Protein AF-A0A968PCD3-F1 (afdb_monomer)

Foldseek 3Di:
DFDWDFDDDPDPDDRDGWRWEDADFKIWTWDQDPVQQKIFIWIDGNPDPVPDTDGQDIGHAAFAVQQWEDEDQKIWTAHDQQWIKMKGWDFDDPDDDTDIHIDIDTAQGDQPQWHFPHWYAFPFFIKTKIKHQFVVSVVCVVPDFFDFPVVVVVVVVVPDDDDDDDDDDDDDDDDDDDDDDDDDDDDDDDDDPDDDDPPPRPGPPDIDIWMWTCGPRTIDTDDDDPPDPDDDAWYKYADHRVRRVWIFTWRDDPVPPPDDTDGDDDDDD

Mean predicted aligned error: 14.18 Å

Secondary structure (DSSP, 8-state):
---------SSS-------EEEETTEEEEEEEETTTTEEEEEEEETTSPTT--EEEEEEESPEEEEEEEEETTEEEEEETTS-EEEEEEEE--SSSS--EEEEEEEEPPPPTT-EEEEEEE-SS-EEEEEEE--HHHHHHHHT-----THHHHHHHTTS------------------------------------S--------SS-EEEEEEEETTEEEEEPPPTT----SSEEEEEPPGGGTT-EEEEE--TT-TTPPPP-------

Sequence (269 aa):
MFLFLCVGLMDTTEAQHLPVSGQGENLWVLQTDDVNQGLKVLYRHVSDEPGALTAARRLTGRLARQGLAGGQNQLWLVYEGNFVQSLRSTVISSSGPVIRQWSTRVEPSLPPGVRIVSMAAGRHGPWVLLEIDNAQTLDKIDAWVGQSVDQIATIRSAVTEPGTATPNVESPAKPSAGTESSKTVTPIIQTSPDPAGGKLQKVLTEPVERLVHLDRNTWKKVPLPEDWKGHAGAFVVMAGPVLSHLYWCVCCDRKLRGVAPREIRKQAG

Solvent-accessible surface area (backbone atoms only — not comparable to full-atom values): 16676 Å² total; per-residue (Å²): 114,84,61,84,58,83,64,80,68,96,64,100,57,79,74,64,85,44,59,44,34,45,29,92,55,30,41,38,39,43,42,79,35,82,90,72,50,26,33,40,33,30,34,32,48,70,89,43,61,89,88,52,67,42,82,65,47,80,47,77,62,56,67,30,66,55,27,58,24,26,15,57,57,32,39,40,41,27,27,66,86,34,43,29,38,38,42,35,61,44,77,76,52,91,88,64,76,88,42,74,46,73,47,76,45,83,47,53,56,54,70,75,84,58,42,62,58,19,34,22,25,32,78,66,35,46,36,37,36,32,38,30,67,43,41,70,46,44,53,52,57,74,67,51,74,46,62,53,54,80,65,52,58,64,62,53,71,76,74,69,81,81,83,93,73,83,88,84,88,88,84,88,85,85,90,82,90,83,87,84,83,89,78,94,80,81,86,83,81,80,88,77,86,86,82,88,77,81,68,78,74,62,74,50,92,62,71,44,77,47,38,34,33,37,54,88,51,30,49,38,81,44,86,70,62,92,83,64,78,77,70,65,61,47,40,48,32,51,46,59,85,90,42,43,88,44,64,33,59,38,70,45,56,76,86,50,84,84,66,75,87,64,83,50,84,72,82,89,127

Nearest PDB structures (foldseek):
  5ogs-assembly1_A  TM=4.086E-01  e=5.587E-02  Homo sapiens
  8c06-assembly1_D  TM=4.392E-01  e=5.305E-02  Homo sapiens
  7esl-assembly1_A  TM=4.927E-01  e=3.795E-01  Fusarium oxysporum
  8i4d-assembly1_A  TM=4.976E-01  e=4.669E-01  Fusarium oxysporum
  7peq-assembly1_AJ  TM=4.085E-01  e=4.669E-01  Homo sapiens

Radius of gyration: 24.6 Å; Cα contacts (8 Å, |Δi|>4): 456; chains: 1; bounding box: 68×50×79 Å

Structure (mmCIF, N/CA/C/O backbone):
data_AF-A0A968PCD3-F1
#
_entry.id   AF-A0A968PCD3-F1
#
loop_
_atom_site.group_PDB
_atom_site.id
_atom_site.type_symbol
_atom_site.label_atom_id
_atom_site.label_alt_id
_atom_site.label_comp_id
_atom_site.label_asym_id
_atom_site.label_entity_id
_atom_site.label_seq_id
_atom_site.pdbx_PDB_ins_code
_atom_site.Cartn_x
_atom_site.Cartn_y
_atom_site.Cartn_z
_atom_site.occupancy
_atom_site.B_iso_or_equiv
_atom_site.auth_seq_id
_atom_site.auth_comp_id
_atom_site.auth_asym_id
_atom_site.auth_atom_id
_atom_site.pdbx_PDB_model_num
ATOM 1 N N . MET A 1 1 ? -3.343 -10.467 -5.143 1.00 35.31 1 MET A N 1
ATOM 2 C CA . MET A 1 1 ? -2.602 -11.742 -5.226 1.00 35.31 1 MET A CA 1
ATOM 3 C C . MET A 1 1 ? -1.201 -11.471 -4.715 1.00 35.31 1 MET A C 1
ATOM 5 O O . MET A 1 1 ? -0.464 -10.753 -5.375 1.00 35.31 1 MET A O 1
ATOM 9 N N . PHE A 1 2 ? -0.880 -11.936 -3.510 1.00 32.91 2 PHE A N 1
ATOM 10 C CA . PHE A 1 2 ? 0.486 -11.869 -2.997 1.00 32.91 2 PHE A CA 1
ATOM 11 C C . PHE A 1 2 ? 1.248 -13.032 -3.624 1.00 32.91 2 PHE A C 1
ATOM 13 O O . PHE A 1 2 ? 0.914 -14.190 -3.378 1.00 32.91 2 PHE A O 1
ATOM 20 N N . LEU A 1 3 ? 2.187 -12.724 -4.515 1.00 35.34 3 LEU A N 1
ATOM 21 C CA . LEU A 1 3 ? 3.085 -13.724 -5.071 1.00 35.34 3 LEU A CA 1
ATOM 22 C C . LEU A 1 3 ? 4.313 -13.771 -4.165 1.00 35.34 3 LEU A C 1
ATOM 24 O O . LEU A 1 3 ? 5.011 -12.770 -4.016 1.00 35.34 3 LEU A O 1
ATOM 28 N N . PHE A 1 4 ? 4.553 -14.917 -3.543 1.00 41.75 4 PHE A N 1
ATOM 29 C CA . PHE A 1 4 ? 5.761 -15.146 -2.766 1.00 41.75 4 PHE A CA 1
ATOM 30 C C . PHE A 1 4 ? 6.870 -15.568 -3.727 1.00 41.75 4 PHE A C 1
ATOM 32 O O . PHE A 1 4 ? 6.738 -16.581 -4.412 1.00 41.75 4 PHE A O 1
ATOM 39 N N . LEU A 1 5 ? 7.940 -14.777 -3.811 1.00 38.72 5 LEU A N 1
ATOM 40 C CA . LEU A 1 5 ? 9.135 -15.151 -4.557 1.00 38.72 5 LEU A CA 1
ATOM 41 C C . LEU A 1 5 ? 10.176 -15.673 -3.562 1.00 38.72 5 LEU A C 1
ATOM 43 O O . LEU A 1 5 ? 10.736 -14.902 -2.787 1.00 38.72 5 LEU A O 1
ATOM 47 N N . CYS A 1 6 ? 10.438 -16.976 -3.586 1.00 36.72 6 CYS A N 1
ATOM 48 C CA . CYS A 1 6 ? 11.604 -17.545 -2.918 1.00 36.72 6 CYS A CA 1
ATOM 49 C C . CYS A 1 6 ? 12.803 -17.378 -3.855 1.00 36.72 6 CYS A C 1
ATOM 51 O O . CYS A 1 6 ? 12.868 -18.035 -4.893 1.00 36.72 6 CYS A O 1
ATOM 53 N N . VAL A 1 7 ? 13.739 -16.489 -3.521 1.00 41.16 7 VAL A N 1
ATOM 54 C CA . VAL A 1 7 ? 15.012 -16.401 -4.248 1.00 41.16 7 VAL A CA 1
ATOM 55 C C . VAL A 1 7 ? 15.989 -17.355 -3.571 1.00 41.16 7 VAL A C 1
ATOM 57 O O . VAL A 1 7 ? 16.484 -17.073 -2.485 1.00 41.16 7 VAL A O 1
ATOM 60 N N . GLY A 1 8 ? 16.221 -18.511 -4.192 1.00 29.81 8 GLY A N 1
ATOM 61 C CA . GLY A 1 8 ? 17.253 -19.452 -3.771 1.00 29.81 8 GLY A CA 1
ATOM 62 C C . GLY A 1 8 ? 18.586 -19.090 -4.415 1.00 29.81 8 GLY A C 1
ATOM 63 O O . GLY A 1 8 ? 18.783 -19.357 -5.597 1.00 29.81 8 GLY A O 1
ATOM 64 N N . LEU A 1 9 ? 19.500 -18.502 -3.647 1.00 36.16 9 LEU A N 1
ATOM 65 C CA . LEU A 1 9 ? 20.928 -18.616 -3.929 1.00 36.16 9 LEU A CA 1
ATOM 66 C C . LEU A 1 9 ? 21.415 -19.862 -3.190 1.00 36.16 9 LEU A C 1
ATOM 68 O O . LEU A 1 9 ? 21.249 -19.979 -1.978 1.00 36.16 9 LEU A O 1
ATOM 72 N N . MET A 1 10 ? 21.932 -20.829 -3.944 1.00 39.88 10 MET A N 1
ATOM 73 C CA . MET A 1 10 ? 22.538 -22.032 -3.389 1.00 39.88 10 MET A CA 1
ATOM 74 C C . MET A 1 10 ? 23.823 -21.662 -2.651 1.00 39.88 10 MET A C 1
ATOM 76 O O . MET A 1 10 ? 24.867 -21.576 -3.279 1.00 39.88 10 MET A O 1
ATOM 80 N N . ASP A 1 11 ? 23.716 -21.412 -1.346 1.00 36.97 11 ASP A N 1
ATOM 81 C CA . ASP A 1 11 ? 24.709 -21.816 -0.344 1.00 36.97 11 ASP A CA 1
ATOM 82 C C . ASP A 1 11 ? 24.175 -21.523 1.067 1.00 36.97 11 ASP A C 1
ATOM 84 O O . ASP A 1 11 ? 24.237 -20.391 1.532 1.00 36.97 11 ASP A O 1
ATOM 88 N N . THR A 1 12 ? 23.611 -22.534 1.742 1.00 39.66 12 THR A N 1
ATOM 89 C CA . THR A 1 12 ? 23.300 -22.624 3.199 1.00 39.66 12 THR A CA 1
ATOM 90 C C . THR A 1 12 ? 22.723 -21.406 3.951 1.00 39.66 12 THR A C 1
ATOM 92 O O . THR A 1 12 ? 22.658 -21.414 5.177 1.00 39.66 12 THR A O 1
ATOM 95 N N . THR A 1 13 ? 22.247 -20.378 3.260 1.00 46.41 13 THR A N 1
ATOM 96 C CA . THR A 1 13 ? 21.702 -19.155 3.842 1.00 46.41 13 THR A CA 1
ATOM 97 C C . THR A 1 13 ? 20.187 -19.266 3.856 1.00 46.41 13 THR A C 1
ATOM 99 O O . THR A 1 13 ? 19.569 -19.622 2.851 1.00 46.41 13 THR A O 1
ATOM 102 N N . GLU A 1 14 ? 19.590 -19.028 5.024 1.00 48.53 14 GLU A N 1
ATOM 103 C CA . GLU A 1 14 ? 18.141 -19.006 5.202 1.00 48.53 14 GLU A CA 1
ATOM 104 C C . GLU A 1 14 ? 17.490 -18.191 4.080 1.00 48.53 14 GLU A C 1
ATOM 106 O O . GLU A 1 14 ? 17.892 -17.059 3.805 1.00 48.53 14 GLU A O 1
ATOM 111 N N . ALA A 1 15 ? 16.500 -18.777 3.402 1.00 51.88 15 ALA A N 1
ATOM 112 C CA . ALA A 1 15 ? 15.792 -18.103 2.325 1.00 51.88 15 ALA A CA 1
ATOM 113 C C . ALA A 1 15 ? 15.188 -16.793 2.856 1.00 51.88 15 ALA A C 1
ATOM 115 O O . ALA A 1 15 ? 14.227 -16.806 3.629 1.00 51.88 15 ALA A O 1
ATOM 116 N N . GLN A 1 16 ? 15.752 -15.655 2.446 1.00 55.31 16 GLN A N 1
ATOM 117 C CA . GLN A 1 16 ? 15.268 -14.354 2.882 1.00 55.31 16 GLN A CA 1
ATOM 118 C C . GLN A 1 16 ? 13.906 -14.087 2.236 1.00 55.31 16 GLN A C 1
ATOM 120 O O . GLN A 1 16 ? 13.760 -14.045 1.012 1.00 55.31 16 GLN A O 1
ATOM 125 N N . HIS A 1 17 ? 12.887 -13.905 3.070 1.00 65.31 17 HIS A N 1
ATOM 126 C CA . HIS A 1 17 ? 11.546 -13.590 2.607 1.00 65.31 17 HIS A CA 1
ATOM 127 C C . HIS A 1 17 ? 11.476 -12.123 2.162 1.00 65.31 17 HIS A C 1
ATOM 129 O O . HIS A 1 17 ? 11.344 -11.216 2.986 1.00 65.31 17 HIS A O 1
ATOM 135 N N . LEU A 1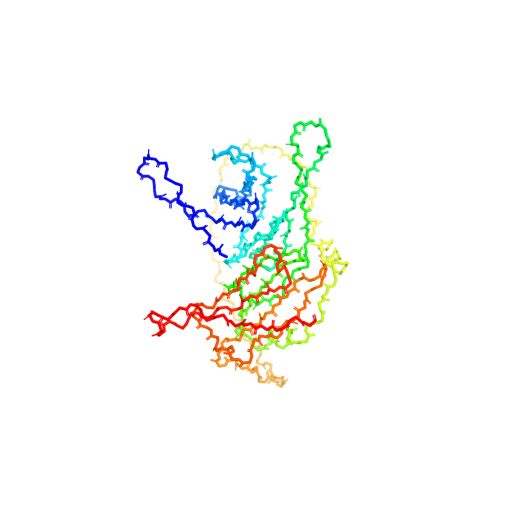 18 ? 11.534 -11.882 0.852 1.00 73.38 18 LEU A N 1
ATOM 136 C CA . LEU A 1 18 ? 11.432 -10.536 0.290 1.00 73.38 18 LEU A CA 1
ATOM 137 C C . LEU A 1 18 ? 9.962 -10.158 0.057 1.00 73.38 18 LEU A C 1
ATOM 139 O O . LEU A 1 18 ? 9.244 -10.893 -0.625 1.00 73.38 18 LEU A O 1
ATOM 143 N N . PRO A 1 19 ? 9.483 -9.015 0.579 1.00 79.88 19 PRO A N 1
ATOM 144 C CA . PRO A 1 19 ? 8.171 -8.501 0.222 1.00 79.88 19 PRO A CA 1
ATOM 145 C C . PRO A 1 19 ? 8.122 -8.174 -1.272 1.00 79.88 19 PRO A C 1
ATOM 147 O O . PRO A 1 19 ? 8.895 -7.354 -1.776 1.00 79.88 19 PRO A O 1
ATOM 150 N N . VAL A 1 20 ? 7.189 -8.811 -1.973 1.00 81.50 20 VAL A N 1
ATOM 151 C CA . VAL A 1 20 ? 6.961 -8.614 -3.402 1.00 81.50 20 VAL A CA 1
ATOM 152 C C . VAL A 1 20 ? 5.541 -8.124 -3.618 1.00 81.50 20 VAL A C 1
ATOM 154 O O . VAL A 1 20 ? 4.592 -8.619 -3.010 1.00 81.50 20 VAL A O 1
ATOM 157 N N . SER A 1 21 ? 5.385 -7.165 -4.524 1.00 84.81 21 SER A N 1
ATOM 158 C CA . SER A 1 21 ? 4.075 -6.788 -5.029 1.00 84.81 21 SER A CA 1
ATOM 159 C C . SER A 1 21 ? 4.134 -6.519 -6.521 1.00 84.81 21 SER A C 1
ATOM 161 O O . SER A 1 21 ? 5.069 -5.903 -7.017 1.00 84.81 21 SER A O 1
ATOM 163 N N . GLY A 1 22 ? 3.100 -6.924 -7.246 1.00 79.25 22 GLY A N 1
ATOM 164 C CA . GLY A 1 22 ? 3.002 -6.655 -8.672 1.00 79.25 22 GLY A CA 1
ATOM 165 C C . GLY A 1 22 ? 1.560 -6.633 -9.141 1.00 79.25 22 GLY A C 1
ATOM 166 O O . GLY A 1 22 ? 0.693 -7.280 -8.553 1.00 79.25 22 GLY A O 1
ATOM 167 N N . GLN A 1 23 ? 1.310 -5.870 -10.198 1.00 79.56 23 GLN A N 1
ATOM 168 C CA . GLN A 1 23 ? 0.033 -5.875 -10.898 1.00 79.56 23 GLN A CA 1
ATOM 169 C C . GLN A 1 23 ? 0.278 -5.627 -12.386 1.00 79.56 23 GLN A C 1
ATOM 171 O O . GLN A 1 23 ? 0.982 -4.688 -12.763 1.00 79.56 23 GLN A O 1
ATOM 176 N N . GLY A 1 24 ? -0.333 -6.464 -13.227 1.00 81.75 24 GLY A N 1
ATOM 177 C CA . GLY A 1 24 ? -0.160 -6.400 -14.674 1.00 81.75 24 GLY A CA 1
ATOM 178 C C . GLY A 1 24 ? 1.293 -6.660 -15.060 1.00 81.75 24 GLY A C 1
ATOM 179 O O . GLY A 1 24 ? 1.814 -7.745 -14.828 1.00 81.75 24 GLY A O 1
ATOM 180 N N . GLU A 1 25 ? 1.935 -5.646 -15.625 1.00 88.75 25 GLU A N 1
ATOM 181 C CA . GLU A 1 25 ? 3.265 -5.737 -16.236 1.00 88.75 25 GLU A CA 1
ATOM 182 C C . GLU A 1 25 ? 4.413 -5.401 -15.278 1.00 88.75 25 GLU A C 1
ATOM 184 O O . GLU A 1 25 ? 5.573 -5.432 -15.675 1.00 88.75 25 GLU A O 1
ATOM 189 N N . ASN A 1 26 ? 4.114 -5.041 -14.030 1.00 90.88 26 ASN A N 1
ATOM 190 C CA . ASN A 1 26 ? 5.093 -4.479 -13.104 1.00 90.88 26 ASN A CA 1
ATOM 191 C C . ASN A 1 26 ? 5.289 -5.391 -11.893 1.00 90.88 26 ASN A C 1
ATOM 193 O O . ASN A 1 26 ? 4.319 -5.797 -11.249 1.00 90.88 26 ASN A O 1
ATOM 197 N N . LEU A 1 27 ? 6.552 -5.642 -11.556 1.00 92.31 27 LEU A N 1
ATOM 198 C CA . LEU A 1 27 ? 7.001 -6.352 -10.367 1.00 92.31 27 LEU A CA 1
ATOM 199 C C . LEU A 1 27 ? 7.853 -5.414 -9.510 1.00 92.31 27 LEU A C 1
ATOM 201 O O . LEU A 1 27 ? 8.839 -4.850 -9.980 1.00 92.31 27 LEU A O 1
ATOM 205 N N . TRP A 1 28 ? 7.495 -5.296 -8.238 1.00 93.44 28 TRP A N 1
ATOM 206 C CA . TRP A 1 28 ? 8.223 -4.544 -7.226 1.00 93.44 28 TRP A CA 1
ATOM 207 C C . TRP A 1 28 ? 8.733 -5.505 -6.163 1.00 93.44 28 TRP A C 1
ATOM 209 O O . TRP A 1 28 ? 7.967 -6.321 -5.646 1.00 93.44 28 TRP A O 1
ATOM 219 N N . VAL A 1 29 ? 10.011 -5.394 -5.820 1.00 93.31 29 VAL A N 1
ATOM 220 C CA . VAL A 1 29 ? 10.648 -6.201 -4.776 1.00 93.31 29 VAL A CA 1
ATOM 221 C C . VAL A 1 29 ? 11.283 -5.259 -3.769 1.00 93.31 29 VAL A C 1
ATOM 223 O O . VAL A 1 29 ? 11.977 -4.315 -4.148 1.00 93.31 29 VAL A O 1
ATOM 226 N N . LEU A 1 30 ? 11.050 -5.505 -2.486 1.00 92.06 30 LEU A N 1
ATOM 227 C CA . LEU A 1 30 ? 11.705 -4.774 -1.413 1.00 92.06 30 LEU A CA 1
ATOM 228 C C . LEU A 1 30 ? 12.811 -5.613 -0.798 1.00 92.06 30 LEU A C 1
ATOM 230 O O . LEU A 1 30 ? 12.580 -6.744 -0.382 1.00 92.06 30 LEU A O 1
ATOM 234 N N . GLN A 1 31 ? 13.997 -5.025 -0.707 1.00 90.50 31 GLN A N 1
ATOM 235 C CA . GLN A 1 31 ? 15.107 -5.557 0.070 1.00 90.50 31 GLN A CA 1
ATOM 236 C C . GLN A 1 31 ? 15.308 -4.669 1.292 1.00 90.50 31 GLN A C 1
ATOM 238 O O . GLN A 1 31 ? 15.471 -3.452 1.155 1.00 90.50 31 GLN A O 1
ATOM 243 N N . THR A 1 32 ? 15.272 -5.268 2.479 1.00 84.19 32 THR A N 1
ATOM 244 C CA . THR A 1 32 ? 15.649 -4.583 3.714 1.00 84.19 32 THR A CA 1
ATOM 245 C C . THR A 1 32 ? 17.167 -4.458 3.766 1.00 84.19 32 THR A C 1
ATOM 247 O O . THR A 1 32 ? 17.895 -5.395 3.445 1.00 84.19 32 THR A O 1
ATOM 250 N N . ASP A 1 33 ? 17.640 -3.269 4.115 1.00 80.81 33 ASP A N 1
ATOM 251 C CA . ASP A 1 33 ? 19.036 -2.998 4.431 1.00 80.81 33 ASP A CA 1
ATOM 252 C C . ASP A 1 33 ? 19.132 -2.864 5.953 1.00 80.81 33 ASP A C 1
ATOM 254 O O . ASP A 1 33 ? 18.882 -1.789 6.513 1.00 80.81 33 ASP A O 1
ATOM 258 N N . ASP A 1 34 ? 19.430 -3.984 6.614 1.00 71.56 34 ASP A N 1
ATOM 259 C CA . ASP A 1 34 ? 19.456 -4.087 8.078 1.00 71.56 34 ASP A CA 1
ATOM 260 C C . ASP A 1 34 ? 20.516 -3.168 8.702 1.00 71.56 34 ASP A C 1
ATOM 262 O O . ASP A 1 34 ? 20.353 -2.717 9.835 1.00 71.56 34 ASP A O 1
ATOM 266 N N . VAL A 1 35 ? 21.563 -2.820 7.946 1.00 72.50 35 VAL A N 1
ATOM 267 C CA . VAL A 1 35 ? 22.655 -1.954 8.414 1.00 72.50 35 VAL A CA 1
ATOM 268 C C . VAL A 1 35 ? 22.183 -0.509 8.575 1.00 72.50 35 VAL A C 1
ATOM 270 O O . VAL A 1 35 ? 22.562 0.166 9.528 1.00 72.50 35 VAL A O 1
ATOM 273 N N . ASN A 1 36 ? 21.325 -0.034 7.670 1.00 68.69 36 ASN A N 1
ATOM 274 C CA . ASN A 1 36 ? 20.939 1.379 7.598 1.00 68.69 36 ASN A CA 1
ATOM 275 C C . ASN A 1 36 ? 19.471 1.641 7.948 1.00 68.69 36 ASN A C 1
ATOM 277 O O . ASN A 1 36 ? 19.001 2.767 7.784 1.00 68.69 36 ASN A O 1
ATOM 281 N N . GLN A 1 37 ? 18.725 0.610 8.364 1.00 76.25 37 GLN A N 1
ATOM 282 C CA . GLN A 1 37 ? 17.258 0.660 8.456 1.00 76.25 37 GLN A CA 1
ATOM 283 C C . GLN A 1 37 ? 16.626 1.220 7.167 1.00 76.25 37 GLN A C 1
ATOM 285 O O . GLN A 1 37 ? 15.668 2.000 7.186 1.00 76.25 37 GLN A O 1
ATOM 290 N N . GLY A 1 38 ? 17.241 0.867 6.039 1.00 84.06 38 GLY A N 1
ATOM 291 C CA . GLY A 1 38 ? 16.875 1.335 4.716 1.00 84.06 38 GLY A CA 1
ATOM 292 C C . GLY A 1 38 ? 16.058 0.290 3.972 1.00 84.06 38 GLY A C 1
ATOM 293 O O . GLY A 1 38 ? 16.096 -0.901 4.270 1.00 84.06 38 GLY A O 1
ATOM 294 N N . LEU A 1 39 ? 15.333 0.739 2.957 1.00 90.25 39 LEU A N 1
ATOM 295 C CA . LEU A 1 39 ? 14.606 -0.123 2.036 1.00 90.25 39 LEU A CA 1
ATOM 296 C C . LEU A 1 39 ? 15.110 0.153 0.630 1.00 90.25 39 LEU A C 1
ATOM 298 O O . LEU A 1 39 ? 15.001 1.271 0.121 1.00 90.25 39 LEU A O 1
ATOM 302 N N . LYS A 1 40 ? 15.656 -0.867 -0.021 1.00 93.44 40 LYS A N 1
ATOM 303 C CA . LYS A 1 40 ? 15.982 -0.801 -1.440 1.00 93.44 40 LYS A CA 1
ATOM 304 C C . LYS A 1 40 ? 14.794 -1.337 -2.227 1.00 93.44 40 LYS A C 1
ATOM 306 O O . LYS A 1 40 ? 14.443 -2.510 -2.131 1.00 93.44 40 LYS A O 1
ATOM 311 N N . VAL A 1 41 ? 14.183 -0.460 -3.015 1.00 94.38 41 VAL A N 1
ATOM 312 C CA . VAL A 1 41 ? 13.114 -0.815 -3.943 1.00 94.38 41 VAL A CA 1
ATOM 313 C C . VAL A 1 41 ? 13.742 -1.241 -5.256 1.00 94.38 41 VAL A C 1
ATOM 315 O O . VAL A 1 41 ? 14.430 -0.455 -5.914 1.00 94.38 41 VAL A O 1
ATOM 318 N N . LEU A 1 42 ? 13.492 -2.485 -5.633 1.00 94.81 42 LEU A N 1
ATOM 319 C CA . LEU A 1 42 ? 13.811 -3.029 -6.939 1.00 94.81 42 LEU A CA 1
ATOM 320 C C . LEU A 1 42 ? 12.546 -3.104 -7.787 1.00 94.81 42 LEU A C 1
ATOM 322 O O . LEU A 1 42 ? 11.440 -3.303 -7.279 1.00 94.81 42 LEU A O 1
ATOM 326 N N . TYR A 1 43 ? 12.730 -2.964 -9.088 1.00 94.25 43 TYR A N 1
ATOM 327 C CA . TYR A 1 43 ? 11.662 -2.982 -10.064 1.00 94.25 43 TYR A CA 1
ATOM 328 C C . TYR A 1 43 ? 12.043 -3.850 -11.258 1.00 94.25 43 TYR A C 1
ATOM 330 O O . TYR A 1 43 ? 13.197 -3.853 -11.692 1.00 94.25 43 TYR A O 1
ATOM 338 N N . ARG A 1 44 ? 11.040 -4.524 -11.815 1.00 92.75 44 ARG A N 1
ATOM 339 C CA . ARG A 1 44 ? 11.106 -5.183 -13.114 1.00 92.75 44 ARG A CA 1
ATOM 340 C C . ARG A 1 44 ? 9.792 -4.990 -13.863 1.00 92.75 44 ARG A C 1
ATOM 342 O O . ARG A 1 44 ? 8.717 -5.191 -13.300 1.00 92.75 44 ARG A O 1
ATOM 349 N N . HIS A 1 45 ? 9.880 -4.655 -15.139 1.00 92.81 45 HIS A N 1
ATOM 350 C CA . HIS A 1 45 ? 8.763 -4.720 -16.070 1.00 92.81 45 HIS A CA 1
ATOM 351 C C . HIS A 1 45 ? 8.728 -6.071 -16.789 1.00 92.81 45 HIS A C 1
ATOM 353 O O . HIS A 1 45 ? 9.750 -6.736 -16.935 1.00 92.81 45 HIS A O 1
ATOM 359 N N . VAL A 1 46 ? 7.566 -6.467 -17.303 1.00 90.25 46 VAL A N 1
ATOM 360 C CA . VAL A 1 46 ? 7.397 -7.723 -18.053 1.00 90.25 46 VAL A CA 1
ATOM 361 C C . VAL A 1 46 ? 8.270 -7.786 -19.311 1.00 90.25 46 VAL A C 1
ATOM 363 O O . VAL A 1 46 ? 8.700 -8.867 -19.696 1.00 90.25 46 VAL A O 1
ATOM 366 N N . SER A 1 47 ? 8.550 -6.628 -19.918 1.00 89.38 47 SER A N 1
ATOM 367 C CA . SER A 1 47 ? 9.416 -6.497 -21.099 1.00 89.38 47 SER A CA 1
ATOM 368 C C . SER A 1 47 ? 10.906 -6.599 -20.784 1.00 89.38 47 SER A C 1
ATOM 370 O O . SER A 1 47 ? 11.705 -6.675 -21.710 1.00 89.38 47 SER A O 1
ATOM 372 N N . ASP A 1 48 ? 11.290 -6.510 -19.510 1.00 88.38 48 ASP A N 1
ATOM 373 C CA . ASP A 1 48 ? 12.688 -6.604 -19.106 1.00 88.38 48 ASP A CA 1
ATOM 374 C C . ASP A 1 48 ? 13.087 -8.088 -19.036 1.00 88.38 48 ASP A C 1
ATOM 376 O O . ASP A 1 48 ? 12.255 -8.962 -18.735 1.00 88.38 48 ASP A O 1
ATOM 380 N N . GLU A 1 49 ? 14.368 -8.383 -19.275 1.00 87.81 49 GLU A N 1
ATOM 381 C CA . GLU A 1 49 ? 14.878 -9.756 -19.242 1.00 87.81 49 GLU A CA 1
ATOM 382 C C . GLU A 1 49 ? 14.495 -10.472 -17.927 1.00 87.81 49 GLU A C 1
ATOM 384 O O . GLU A 1 49 ? 14.439 -9.853 -16.852 1.00 87.81 49 GLU A O 1
ATOM 389 N N . PRO A 1 50 ? 14.167 -11.777 -17.966 1.00 84.69 50 PRO A N 1
ATOM 390 C CA . PRO A 1 50 ? 13.915 -12.545 -16.752 1.00 84.69 50 PRO A CA 1
ATOM 391 C C . PRO A 1 50 ? 15.085 -12.427 -15.766 1.00 84.69 50 PRO A C 1
ATOM 393 O O . PRO A 1 50 ? 16.237 -12.624 -16.129 1.00 84.69 50 PRO A O 1
ATOM 396 N N . GLY A 1 51 ? 14.789 -12.084 -14.511 1.00 80.94 51 GLY A N 1
ATOM 397 C CA . GLY A 1 51 ? 15.808 -11.879 -13.473 1.00 80.94 51 GLY A CA 1
ATOM 398 C C . GLY A 1 51 ? 16.458 -10.488 -13.457 1.00 80.94 51 GLY A C 1
ATOM 399 O O . GLY A 1 51 ? 17.092 -10.146 -12.460 1.00 80.94 51 GLY A O 1
ATOM 400 N N . ALA A 1 52 ? 16.244 -9.647 -14.476 1.00 87.88 52 ALA A N 1
ATOM 401 C CA . ALA A 1 52 ? 16.736 -8.272 -14.484 1.00 87.88 52 ALA A CA 1
ATOM 402 C C . ALA A 1 52 ? 15.921 -7.395 -13.517 1.00 87.88 52 ALA A C 1
ATOM 404 O O . ALA A 1 52 ? 14.851 -6.883 -13.847 1.00 87.88 52 ALA A O 1
ATOM 405 N N . LEU A 1 53 ? 16.424 -7.237 -12.292 1.00 91.00 53 LEU A N 1
ATOM 406 C CA . LEU A 1 53 ? 15.891 -6.307 -11.298 1.00 91.00 53 LEU A CA 1
ATOM 407 C C . LEU A 1 53 ? 16.713 -5.018 -11.306 1.00 91.00 53 LEU A C 1
ATOM 409 O O . LEU A 1 53 ? 17.906 -5.022 -11.007 1.00 91.00 53 LEU A O 1
ATOM 413 N N . THR A 1 54 ? 16.060 -3.895 -11.591 1.00 91.50 54 THR A N 1
ATOM 414 C CA . THR A 1 54 ? 16.693 -2.573 -11.564 1.00 91.50 54 THR A CA 1
ATOM 415 C C . THR A 1 54 ? 16.426 -1.891 -10.230 1.00 91.50 54 THR A C 1
ATOM 417 O O . THR A 1 54 ? 15.307 -1.920 -9.717 1.00 91.50 54 THR A O 1
ATOM 420 N N . ALA A 1 55 ? 17.438 -1.242 -9.654 1.00 93.06 55 ALA A N 1
ATOM 421 C CA . ALA A 1 55 ? 17.242 -0.429 -8.459 1.00 93.06 55 ALA A CA 1
ATOM 422 C C . ALA A 1 55 ? 16.425 0.826 -8.802 1.00 93.06 55 ALA A C 1
ATOM 424 O O . ALA A 1 55 ? 16.888 1.688 -9.545 1.00 93.06 55 ALA A O 1
ATOM 425 N N . ALA A 1 56 ? 15.219 0.934 -8.245 1.00 92.75 56 ALA A N 1
ATOM 426 C CA . ALA A 1 56 ? 14.337 2.075 -8.462 1.00 92.75 56 ALA A CA 1
ATOM 427 C C . ALA A 1 56 ? 14.618 3.206 -7.464 1.00 92.75 56 ALA A C 1
ATOM 429 O O . ALA A 1 56 ? 14.750 4.372 -7.840 1.00 92.75 56 ALA A O 1
ATOM 430 N N . ARG A 1 57 ? 14.712 2.876 -6.168 1.00 94.38 57 ARG A N 1
ATOM 431 C CA . ARG A 1 57 ? 14.906 3.873 -5.105 1.00 94.38 57 ARG A CA 1
ATOM 432 C C . ARG A 1 57 ? 15.490 3.249 -3.840 1.00 94.38 57 ARG A C 1
ATOM 434 O O . ARG A 1 57 ? 15.238 2.086 -3.546 1.00 94.38 57 ARG A O 1
ATOM 441 N N . ARG A 1 58 ? 16.221 4.049 -3.061 1.00 92.69 58 ARG A N 1
ATOM 442 C CA . ARG A 1 58 ? 16.482 3.784 -1.641 1.00 92.69 58 ARG A CA 1
ATOM 443 C C . ARG A 1 58 ? 15.566 4.668 -0.800 1.00 92.69 58 ARG A C 1
ATOM 445 O O . ARG A 1 58 ? 15.473 5.868 -1.058 1.00 92.69 58 ARG A O 1
ATOM 452 N N . LEU A 1 59 ? 14.876 4.063 0.151 1.00 91.00 59 LEU A N 1
ATOM 453 C CA . LEU A 1 59 ? 13.944 4.706 1.069 1.00 91.00 59 LEU A CA 1
ATOM 454 C C . LEU A 1 59 ? 14.415 4.477 2.505 1.00 91.00 59 LEU A C 1
ATOM 456 O O . LEU A 1 59 ? 15.203 3.567 2.765 1.00 91.00 59 LEU A O 1
ATOM 460 N N . THR A 1 60 ? 13.945 5.311 3.423 1.00 90.44 60 THR A N 1
ATOM 461 C CA . THR A 1 60 ? 14.271 5.235 4.849 1.00 90.44 60 THR A CA 1
ATOM 462 C C . THR A 1 60 ? 13.023 4.927 5.661 1.00 90.44 60 THR A C 1
ATOM 464 O O . THR A 1 60 ? 11.915 5.303 5.278 1.00 90.44 60 THR A O 1
ATOM 467 N N . GLY A 1 61 ? 13.217 4.261 6.798 1.00 89.38 61 GLY A N 1
ATOM 468 C CA . GLY A 1 61 ? 12.145 3.915 7.723 1.00 89.38 61 GLY A CA 1
ATOM 469 C C . GLY A 1 61 ? 11.710 2.458 7.615 1.00 89.38 61 GLY A C 1
ATOM 470 O O . GLY A 1 61 ? 12.152 1.701 6.753 1.00 89.38 61 GLY A O 1
ATOM 471 N N . ARG A 1 62 ? 10.825 2.064 8.530 1.00 90.19 62 ARG A N 1
ATOM 472 C CA . ARG A 1 62 ? 10.315 0.695 8.645 1.00 90.19 62 ARG A CA 1
ATOM 473 C C . ARG A 1 62 ? 8.912 0.615 8.076 1.00 90.19 62 ARG A C 1
ATOM 475 O O . ARG A 1 62 ? 8.079 1.467 8.379 1.00 90.19 62 ARG A O 1
ATOM 482 N N . LEU A 1 63 ? 8.645 -0.390 7.247 1.00 91.19 63 LEU A N 1
ATOM 483 C CA . LEU A 1 63 ? 7.296 -0.606 6.733 1.00 91.19 63 LEU A CA 1
ATOM 484 C C . LEU A 1 63 ? 6.402 -1.202 7.805 1.00 91.19 63 LEU A C 1
ATOM 486 O O . LEU A 1 63 ? 6.792 -2.135 8.503 1.00 91.19 63 LEU A O 1
ATOM 490 N N . ALA A 1 64 ? 5.170 -0.708 7.865 1.00 91.81 64 ALA A N 1
ATOM 491 C CA . ALA A 1 64 ? 4.131 -1.378 8.614 1.00 91.81 64 ALA A CA 1
ATOM 492 C C . ALA A 1 64 ? 3.925 -2.786 8.040 1.00 91.81 64 ALA A C 1
ATOM 494 O O . ALA A 1 64 ? 4.052 -3.029 6.833 1.00 91.81 64 ALA A O 1
ATOM 495 N N . ARG A 1 65 ? 3.554 -3.732 8.904 1.00 90.00 65 ARG A N 1
ATOM 496 C CA . ARG A 1 65 ? 3.164 -5.072 8.460 1.00 90.00 65 ARG A CA 1
ATOM 497 C C . ARG A 1 65 ? 2.004 -4.949 7.464 1.00 90.00 65 ARG A C 1
ATOM 499 O O . ARG A 1 65 ? 1.034 -4.259 7.747 1.00 90.00 65 ARG A O 1
ATOM 506 N N . GLN A 1 66 ? 2.106 -5.618 6.313 1.00 91.31 66 GLN A N 1
ATOM 507 C CA . GLN A 1 66 ? 1.145 -5.501 5.198 1.00 91.31 66 GLN A CA 1
ATOM 508 C C . GLN A 1 66 ? 1.047 -4.092 4.570 1.00 91.31 66 GLN A C 1
ATOM 510 O O . GLN A 1 66 ? 0.140 -3.826 3.788 1.00 91.31 66 GLN A O 1
ATOM 515 N N . GLY A 1 67 ? 1.997 -3.197 4.857 1.00 93.56 67 GLY A N 1
ATOM 516 C CA . GLY A 1 67 ? 2.077 -1.841 4.312 1.00 93.56 67 GLY A CA 1
ATOM 517 C C . GLY A 1 67 ? 2.682 -1.763 2.908 1.00 93.56 67 GLY A C 1
ATOM 518 O O . GLY A 1 67 ? 3.341 -0.779 2.592 1.00 93.56 67 GLY A O 1
ATOM 519 N N . LEU A 1 68 ? 2.501 -2.786 2.069 1.00 94.44 68 LEU A N 1
ATOM 520 C CA . LEU A 1 68 ? 3.005 -2.821 0.693 1.00 94.44 68 LEU A CA 1
ATOM 521 C C . LEU A 1 68 ? 1.898 -3.212 -0.285 1.00 94.44 68 LEU A C 1
ATOM 523 O O . LEU A 1 68 ? 1.273 -4.255 -0.118 1.00 94.44 68 LEU A O 1
ATOM 527 N N . ALA A 1 69 ? 1.698 -2.414 -1.332 1.00 93.69 69 ALA A N 1
ATOM 528 C CA . ALA A 1 69 ? 0.823 -2.781 -2.440 1.00 93.69 69 ALA A CA 1
ATOM 529 C C . ALA A 1 69 ? 1.244 -2.088 -3.737 1.00 93.69 69 ALA A C 1
ATOM 531 O O . ALA A 1 69 ? 1.461 -0.885 -3.782 1.00 93.69 69 ALA A O 1
ATOM 532 N N . GLY A 1 70 ? 1.334 -2.853 -4.813 1.00 91.69 70 GLY A N 1
ATOM 533 C CA . GLY A 1 70 ? 1.616 -2.381 -6.162 1.00 91.69 70 GLY A CA 1
ATOM 534 C C . GLY A 1 70 ? 0.336 -2.340 -6.983 1.00 91.69 70 GLY A C 1
ATOM 535 O O . GLY A 1 70 ? -0.435 -3.298 -6.964 1.00 91.69 70 GLY A O 1
ATOM 536 N N . GLY A 1 71 ? 0.125 -1.240 -7.699 1.00 86.88 71 GLY A N 1
ATOM 537 C CA . GLY A 1 71 ? -0.990 -1.046 -8.615 1.00 86.88 71 GLY A CA 1
ATOM 538 C C . GLY A 1 71 ? -0.506 -0.405 -9.911 1.00 86.88 71 GLY A C 1
ATOM 539 O O . GLY A 1 71 ? 0.166 0.622 -9.870 1.00 86.88 71 GLY A O 1
ATOM 540 N N . GLN A 1 72 ? -0.822 -1.008 -11.060 1.00 84.94 72 GLN A N 1
ATOM 541 C CA . GLN A 1 72 ? -0.309 -0.610 -12.380 1.00 84.94 72 GLN A CA 1
ATOM 542 C C . GLN A 1 72 ? 1.192 -0.248 -12.335 1.00 84.94 72 GLN A C 1
ATOM 544 O O . GLN A 1 72 ? 2.026 -1.121 -12.117 1.00 84.94 72 GLN A O 1
ATOM 549 N N . ASN A 1 73 ? 1.534 1.032 -12.494 1.00 90.31 73 ASN A N 1
ATOM 550 C CA . ASN A 1 73 ? 2.893 1.569 -12.519 1.00 90.31 73 ASN A CA 1
ATOM 551 C C . ASN A 1 73 ? 3.329 2.221 -11.194 1.00 90.31 73 ASN A C 1
ATOM 553 O O . ASN A 1 73 ? 4.295 2.982 -11.184 1.00 90.31 73 ASN A O 1
ATOM 557 N N . GLN A 1 74 ? 2.623 1.981 -10.091 1.00 93.56 74 GLN A N 1
ATOM 558 C CA . GLN A 1 74 ? 2.845 2.654 -8.816 1.00 93.56 74 GLN A CA 1
ATOM 559 C C . GLN A 1 74 ? 2.935 1.652 -7.664 1.00 93.56 74 GLN A C 1
ATOM 561 O O . GLN A 1 74 ? 2.116 0.746 -7.531 1.00 93.56 74 GLN A O 1
ATOM 566 N N . LEU A 1 75 ? 3.937 1.831 -6.816 1.00 95.12 75 LEU A N 1
ATOM 567 C CA . LEU A 1 75 ? 4.093 1.143 -5.546 1.00 95.12 75 LEU A CA 1
ATOM 568 C C . LEU A 1 75 ? 3.604 2.052 -4.423 1.00 95.12 75 LEU A C 1
ATOM 570 O O . LEU A 1 75 ? 3.976 3.222 -4.371 1.00 95.12 75 LEU A O 1
ATOM 574 N N . TRP A 1 76 ? 2.808 1.502 -3.520 1.00 95.94 76 TRP A N 1
ATOM 575 C CA . TRP A 1 76 ? 2.310 2.155 -2.319 1.00 95.94 76 TRP A CA 1
ATOM 576 C C . TRP A 1 76 ? 2.947 1.522 -1.094 1.00 95.94 76 TRP A C 1
ATOM 578 O O . TRP A 1 76 ? 3.022 0.295 -0.975 1.00 95.94 76 TRP A O 1
ATOM 588 N N . LEU A 1 77 ? 3.413 2.387 -0.204 1.00 95.75 77 LEU A N 1
ATOM 589 C CA . LEU A 1 77 ? 4.186 2.051 0.977 1.00 95.75 77 LEU A CA 1
ATOM 590 C C . LEU A 1 77 ? 3.547 2.729 2.179 1.00 95.75 77 LEU A C 1
ATOM 592 O O . LEU A 1 77 ? 3.338 3.942 2.165 1.00 95.75 77 LEU A O 1
ATOM 596 N N . VAL A 1 78 ? 3.266 1.949 3.215 1.00 95.25 78 VAL A N 1
ATOM 597 C CA . VAL A 1 78 ? 2.829 2.456 4.510 1.00 95.25 78 VAL A CA 1
ATOM 598 C C . VAL A 1 78 ? 3.850 2.064 5.559 1.00 95.25 78 VAL A C 1
ATOM 600 O O . VAL A 1 78 ? 4.196 0.891 5.702 1.00 95.25 78 VAL A O 1
ATOM 603 N N . TYR A 1 79 ? 4.336 3.060 6.284 1.00 94.12 79 TYR A N 1
ATOM 604 C CA . TYR A 1 79 ? 5.380 2.909 7.285 1.00 94.12 79 TYR A CA 1
ATOM 605 C C . TYR A 1 79 ? 4.804 2.727 8.687 1.00 94.12 79 TYR A C 1
ATOM 607 O O . TYR A 1 79 ? 3.647 3.059 8.958 1.00 94.12 79 TYR A O 1
ATOM 615 N N . GLU A 1 80 ? 5.635 2.219 9.594 1.00 90.62 80 GLU A N 1
ATOM 616 C CA . GLU A 1 80 ? 5.394 2.313 11.030 1.00 90.62 80 GLU A CA 1
ATOM 617 C C . GLU A 1 80 ? 5.177 3.797 11.383 1.00 90.62 80 GLU A C 1
ATOM 619 O O . GLU A 1 80 ? 5.972 4.659 11.012 1.00 90.62 80 GLU A O 1
ATOM 624 N N . GLY A 1 81 ? 4.046 4.119 12.017 1.00 89.31 81 GLY A N 1
ATOM 625 C CA . GLY A 1 81 ? 3.606 5.508 12.213 1.00 89.31 81 GLY A CA 1
ATOM 626 C C . GLY A 1 81 ? 2.611 6.024 11.167 1.00 89.31 81 GLY A C 1
ATOM 627 O O . GLY A 1 81 ? 2.324 7.218 11.144 1.00 89.31 81 GLY A O 1
ATOM 628 N N . ASN A 1 82 ? 2.051 5.143 10.329 1.00 91.31 82 ASN A N 1
ATOM 629 C CA . ASN A 1 82 ? 0.917 5.424 9.436 1.00 91.31 82 ASN A CA 1
ATOM 630 C C . ASN A 1 82 ? 1.207 6.445 8.323 1.00 91.31 82 ASN A C 1
ATOM 632 O O . ASN A 1 82 ? 0.294 6.914 7.641 1.00 91.31 82 ASN A O 1
ATOM 636 N N . PHE A 1 83 ? 2.483 6.753 8.099 1.00 92.69 83 PHE A N 1
ATOM 637 C CA . PHE A 1 83 ? 2.944 7.573 6.988 1.00 92.69 83 PHE A CA 1
ATOM 638 C C . PHE A 1 83 ? 2.817 6.813 5.668 1.00 92.69 83 PHE A C 1
ATOM 640 O O . PHE A 1 83 ? 3.175 5.635 5.597 1.00 92.69 83 PHE A O 1
ATOM 647 N N . VAL A 1 84 ? 2.340 7.490 4.623 1.00 94.62 84 VAL A N 1
ATOM 648 C CA . VAL A 1 84 ? 2.097 6.880 3.312 1.00 94.62 84 VAL A CA 1
ATOM 649 C C . VAL A 1 84 ? 2.955 7.547 2.249 1.00 94.62 84 VAL A C 1
ATOM 651 O O . VAL A 1 84 ? 3.045 8.771 2.151 1.00 94.62 84 VAL A O 1
ATOM 654 N N . GLN A 1 85 ? 3.593 6.721 1.432 1.00 95.38 85 GLN A N 1
ATOM 655 C CA . GLN A 1 85 ? 4.426 7.154 0.324 1.00 95.38 85 GLN A CA 1
ATOM 656 C C . GLN A 1 85 ? 4.095 6.333 -0.911 1.00 95.38 85 GLN A C 1
ATOM 658 O O . GLN A 1 85 ? 3.779 5.146 -0.825 1.00 95.38 85 GLN A O 1
ATOM 663 N N . SER A 1 86 ? 4.209 6.962 -2.072 1.00 95.38 86 SER A N 1
ATOM 664 C CA . SER A 1 86 ? 4.047 6.288 -3.346 1.00 95.38 86 SER A CA 1
ATOM 665 C C . SER A 1 86 ? 5.280 6.474 -4.230 1.00 95.38 86 SER A C 1
ATOM 667 O O . SER A 1 86 ? 5.962 7.501 -4.184 1.00 95.38 86 SER A O 1
ATOM 669 N N . LEU A 1 87 ? 5.604 5.444 -5.008 1.00 95.69 87 LEU A N 1
ATOM 670 C CA . LEU A 1 87 ? 6.699 5.429 -5.973 1.00 95.69 87 LEU A CA 1
ATOM 671 C C . LEU A 1 87 ? 6.132 5.039 -7.335 1.00 95.69 87 LEU A C 1
ATOM 673 O O . LEU A 1 87 ? 5.631 3.931 -7.500 1.00 95.69 87 LEU A O 1
ATOM 677 N N . ARG A 1 88 ? 6.200 5.936 -8.314 1.00 94.62 88 ARG A N 1
ATOM 678 C CA . ARG A 1 88 ? 5.640 5.733 -9.652 1.00 94.62 88 ARG A CA 1
ATOM 679 C C . ARG A 1 88 ? 6.739 5.564 -10.698 1.00 94.62 88 ARG A C 1
ATOM 681 O O . ARG A 1 88 ? 7.694 6.338 -10.723 1.00 94.62 88 ARG A O 1
ATOM 688 N N . SER A 1 89 ? 6.543 4.585 -11.579 1.00 93.50 89 SER A N 1
ATOM 689 C CA . SER A 1 89 ? 7.286 4.386 -12.823 1.00 93.50 89 SER A CA 1
ATOM 690 C C . SER A 1 89 ? 6.684 5.209 -13.956 1.00 93.50 89 SER A C 1
ATOM 692 O O . SER A 1 89 ? 5.477 5.129 -14.212 1.00 93.50 89 SER A O 1
ATOM 694 N N . THR A 1 90 ? 7.518 5.948 -14.676 1.00 92.25 90 THR A N 1
ATOM 695 C CA . THR A 1 90 ? 7.164 6.586 -15.949 1.00 92.25 90 THR A CA 1
ATOM 696 C C . THR A 1 90 ? 8.171 6.195 -17.024 1.00 92.25 90 THR A C 1
ATOM 698 O O . THR A 1 90 ? 9.368 6.110 -16.761 1.00 92.25 90 THR A O 1
ATOM 701 N N . VAL A 1 91 ? 7.693 5.946 -18.243 1.00 89.06 91 VAL A N 1
ATOM 702 C CA . VAL A 1 91 ? 8.550 5.716 -19.414 1.00 89.06 91 VAL A CA 1
ATOM 703 C C . VAL A 1 91 ? 8.740 7.053 -20.124 1.00 89.06 91 VAL A C 1
ATOM 705 O O . VAL A 1 91 ? 7.754 7.735 -20.388 1.00 89.06 91 VAL A O 1
ATOM 708 N N . ILE A 1 92 ? 9.987 7.440 -20.406 1.00 86.31 92 ILE A N 1
ATOM 709 C CA . ILE A 1 92 ? 10.307 8.736 -21.042 1.00 86.31 92 ILE A CA 1
ATOM 710 C C . ILE A 1 92 ? 10.622 8.592 -22.543 1.00 86.31 92 ILE A C 1
ATOM 712 O O . ILE A 1 92 ? 10.705 9.581 -23.262 1.00 86.31 92 ILE A O 1
ATOM 716 N N . SER A 1 93 ? 10.793 7.374 -23.058 1.00 81.19 93 SER A N 1
ATOM 717 C CA . SER A 1 93 ? 11.210 7.176 -24.451 1.00 81.19 93 SER A CA 1
ATOM 718 C C . SER A 1 93 ? 10.024 7.128 -25.415 1.00 81.19 93 SER A C 1
ATOM 720 O O . SER A 1 93 ? 9.120 6.313 -25.239 1.00 81.19 93 SER A O 1
ATOM 722 N N . SER A 1 94 ? 10.061 7.962 -26.457 1.00 66.00 94 SER A N 1
ATOM 723 C CA . SER A 1 94 ? 9.124 7.929 -27.588 1.00 66.00 94 SER A CA 1
ATOM 724 C C . SER A 1 94 ? 9.698 7.261 -28.847 1.00 66.00 94 SER A C 1
ATOM 726 O O . SER A 1 94 ? 8.928 6.922 -29.741 1.00 66.00 94 SER A O 1
ATOM 728 N N . SER A 1 95 ? 11.020 7.043 -28.939 1.00 72.69 95 SER A N 1
ATOM 729 C CA . SER A 1 95 ? 11.658 6.519 -30.164 1.00 72.69 95 SER A CA 1
ATOM 730 C C . SER A 1 95 ? 13.009 5.800 -29.967 1.00 72.69 95 SER A C 1
ATOM 732 O O . SER A 1 95 ? 13.743 5.612 -30.934 1.00 72.69 95 SER A O 1
ATOM 734 N N . GLY A 1 96 ? 13.376 5.417 -28.740 1.00 76.56 96 GLY A N 1
ATOM 735 C CA . GLY A 1 96 ? 14.672 4.798 -28.415 1.00 76.56 96 GLY A CA 1
ATOM 736 C C . GLY A 1 96 ? 14.588 3.757 -27.287 1.00 76.56 96 GLY A C 1
ATOM 737 O O . GLY A 1 96 ? 13.478 3.336 -26.946 1.00 76.56 96 GLY A O 1
ATOM 738 N N . PRO A 1 97 ? 15.719 3.348 -26.671 1.00 78.88 97 PRO A N 1
ATOM 739 C CA . PRO A 1 97 ? 15.708 2.376 -25.576 1.00 78.88 97 PRO A CA 1
ATOM 740 C C . PRO A 1 97 ? 14.756 2.821 -24.459 1.00 78.88 97 PRO A C 1
ATOM 742 O O . PRO A 1 97 ? 14.624 4.013 -24.177 1.00 78.88 97 PRO A O 1
ATOM 745 N N . VAL A 1 98 ? 14.054 1.868 -23.843 1.00 81.50 98 VAL A N 1
ATOM 746 C CA . VAL A 1 98 ? 13.060 2.160 -22.801 1.00 81.50 98 VAL A CA 1
ATOM 747 C C . VAL A 1 98 ? 13.771 2.717 -21.568 1.00 81.50 98 VAL A C 1
ATOM 749 O O . VAL A 1 98 ? 14.326 1.975 -20.763 1.00 81.50 98 VAL A O 1
ATOM 752 N N . ILE A 1 99 ? 13.742 4.040 -21.408 1.00 85.31 99 ILE A N 1
ATOM 753 C CA . ILE A 1 99 ? 14.234 4.722 -20.209 1.00 85.31 99 ILE A CA 1
ATOM 754 C C . ILE A 1 99 ? 13.069 4.876 -19.233 1.00 85.31 99 ILE A C 1
ATOM 756 O O . ILE A 1 99 ? 12.052 5.500 -19.555 1.00 85.31 99 ILE A O 1
ATOM 760 N N . ARG A 1 100 ? 13.235 4.320 -18.030 1.00 88.88 100 ARG A N 1
ATOM 761 C CA . ARG A 1 100 ? 12.282 4.449 -16.923 1.00 88.88 100 ARG A CA 1
ATOM 762 C C . ARG A 1 100 ? 12.774 5.479 -15.917 1.00 88.88 100 ARG A C 1
ATOM 764 O O . ARG A 1 100 ? 13.937 5.464 -15.524 1.00 88.88 100 ARG A O 1
ATOM 771 N N . GLN A 1 101 ? 11.867 6.334 -15.466 1.00 92.38 101 GLN A N 1
ATOM 772 C CA . GLN A 1 101 ? 12.086 7.269 -14.372 1.00 92.38 101 GLN A CA 1
ATOM 773 C C . GLN A 1 101 ? 11.190 6.925 -13.188 1.00 92.38 101 GLN A C 1
ATOM 775 O O . GLN A 1 101 ? 10.070 6.435 -13.336 1.00 92.38 101 GLN A O 1
ATOM 780 N N . TRP A 1 102 ? 11.717 7.205 -11.998 1.00 93.75 102 TRP A N 1
ATOM 781 C CA . TRP A 1 102 ? 11.054 6.966 -10.726 1.00 93.75 102 TRP A CA 1
ATOM 782 C C . TRP A 1 102 ? 10.730 8.296 -10.069 1.00 93.75 102 TRP A C 1
ATOM 784 O O . TRP A 1 102 ? 11.622 9.107 -9.818 1.00 93.75 102 TRP A O 1
ATOM 794 N N . SER A 1 103 ? 9.454 8.510 -9.773 1.00 94.25 103 SER A N 1
ATOM 795 C CA . SER A 1 103 ? 8.994 9.666 -9.008 1.00 94.25 103 SER A CA 1
ATOM 796 C C . SER A 1 103 ? 8.421 9.203 -7.681 1.00 94.25 103 SER A C 1
ATOM 798 O O . SER A 1 103 ? 7.691 8.216 -7.610 1.00 94.25 103 SER A O 1
ATOM 800 N N . THR A 1 104 ? 8.781 9.912 -6.620 1.00 94.06 104 THR A N 1
ATOM 801 C CA . THR A 1 104 ? 8.366 9.594 -5.260 1.00 94.06 104 THR A CA 1
ATOM 802 C C . THR A 1 104 ? 7.464 10.704 -4.752 1.00 94.06 104 THR A C 1
ATOM 804 O O . THR A 1 104 ? 7.807 11.878 -4.885 1.00 94.06 104 THR A O 1
ATOM 807 N N . ARG A 1 105 ? 6.345 10.343 -4.128 1.00 94.31 105 ARG A N 1
ATOM 808 C CA . ARG A 1 105 ? 5.398 11.296 -3.556 1.00 94.31 105 ARG A CA 1
ATOM 809 C C . ARG A 1 105 ? 5.034 10.911 -2.131 1.00 94.31 105 ARG A C 1
ATOM 811 O O . ARG A 1 105 ? 4.857 9.738 -1.821 1.00 94.31 105 ARG A O 1
ATOM 818 N N . VAL A 1 106 ? 4.947 11.920 -1.273 1.00 93.44 106 VAL A N 1
ATOM 819 C CA . VAL A 1 106 ? 4.360 11.794 0.061 1.00 93.44 106 VAL A CA 1
ATOM 820 C C . VAL A 1 106 ? 2.855 11.957 -0.062 1.00 93.44 106 VAL A C 1
ATOM 822 O O . VAL A 1 106 ? 2.389 12.903 -0.692 1.00 93.44 106 VAL A O 1
ATOM 825 N N . GLU A 1 107 ? 2.121 11.033 0.534 1.00 93.62 107 GLU A N 1
ATOM 826 C CA . GLU A 1 107 ? 0.669 10.949 0.445 1.00 93.62 107 GLU A CA 1
ATOM 827 C C . GLU A 1 107 ? 0.062 11.248 1.825 1.00 93.62 107 GLU A C 1
ATOM 829 O O . GLU A 1 107 ? 0.786 11.242 2.828 1.00 93.62 107 GLU A O 1
ATOM 834 N N . PRO A 1 108 ? -1.248 11.534 1.919 1.00 92.00 108 PRO A N 1
ATOM 835 C CA . PRO A 1 108 ? -1.891 11.708 3.213 1.00 92.00 108 PRO A CA 1
ATOM 836 C C . PRO A 1 108 ? -1.668 10.484 4.104 1.00 92.00 108 PRO A C 1
ATOM 838 O O . PRO A 1 108 ? -1.889 9.349 3.677 1.00 92.00 108 PRO A O 1
ATOM 841 N N . SER A 1 109 ? -1.264 10.712 5.350 1.00 92.69 109 SER A N 1
ATOM 842 C CA . SER A 1 109 ? -1.105 9.639 6.330 1.00 92.69 109 SER A CA 1
ATOM 843 C C . SER A 1 109 ? -2.442 8.961 6.641 1.00 92.69 109 SER A C 1
ATOM 845 O O . SER A 1 109 ? -3.506 9.583 6.572 1.00 92.69 109 SER A O 1
ATOM 847 N N . LEU A 1 110 ? -2.383 7.685 7.020 1.00 91.62 110 LEU A N 1
ATOM 848 C CA . LEU A 1 110 ? -3.514 7.004 7.641 1.00 91.62 110 LEU A CA 1
ATOM 849 C C . LEU A 1 110 ? -3.772 7.577 9.049 1.00 91.62 110 LEU A C 1
ATOM 851 O O . LEU A 1 110 ? -2.862 8.148 9.661 1.00 91.62 110 LEU A O 1
ATOM 855 N N . PRO A 1 111 ? -4.987 7.406 9.599 1.00 85.50 111 PRO A N 1
ATOM 856 C CA . PRO A 1 111 ? -5.305 7.852 10.950 1.00 85.50 111 PRO A CA 1
ATOM 857 C C . PRO A 1 111 ? -4.355 7.228 11.984 1.00 85.50 111 PRO A C 1
ATOM 859 O O . PRO A 1 111 ? -3.959 6.072 11.829 1.00 85.50 111 PRO A O 1
ATOM 862 N N . PRO A 1 112 ? -3.963 7.946 13.046 1.00 85.69 112 PRO A N 1
ATOM 863 C CA . PRO A 1 112 ? -3.115 7.379 14.090 1.00 85.69 112 PRO A CA 1
ATOM 864 C C . PRO A 1 112 ? -3.848 6.272 14.865 1.00 85.69 112 PRO A C 1
ATOM 866 O O . PRO A 1 112 ? -5.070 6.299 14.991 1.00 85.69 112 PRO A O 1
ATOM 869 N N . GLY A 1 113 ? -3.094 5.318 15.418 1.00 87.00 113 GLY A N 1
ATOM 870 C CA . GLY A 1 113 ? -3.640 4.269 16.291 1.00 87.00 113 GLY A CA 1
ATOM 871 C C . GLY A 1 113 ? -4.377 3.136 15.570 1.00 87.00 113 GLY A C 1
ATOM 872 O O . GLY A 1 113 ? -5.116 2.398 16.211 1.00 87.00 113 GLY A O 1
ATOM 873 N N . VAL A 1 114 ? -4.203 3.004 14.254 1.00 92.00 114 VAL A N 1
ATOM 874 C CA . VAL A 1 114 ? -4.751 1.887 13.467 1.00 92.00 114 VAL A CA 1
ATOM 875 C C . VAL A 1 114 ? -3.686 0.850 13.163 1.00 92.00 114 VAL A C 1
ATOM 877 O O . VAL A 1 114 ? -2.514 1.189 12.981 1.00 92.00 114 VAL A O 1
ATOM 880 N N . ARG A 1 115 ? -4.114 -0.404 13.023 1.00 93.31 115 ARG A N 1
ATOM 881 C CA . ARG A 1 115 ? -3.286 -1.490 12.506 1.00 93.31 115 ARG A CA 1
ATOM 882 C C . ARG A 1 115 ? -3.705 -1.828 11.082 1.00 93.31 115 ARG A C 1
ATOM 884 O O . ARG A 1 115 ? -4.887 -1.982 10.797 1.00 93.31 115 ARG A O 1
ATOM 891 N N . ILE A 1 116 ? -2.740 -1.994 10.183 1.00 93.38 116 ILE A N 1
ATOM 892 C CA . ILE A 1 116 ? -3.019 -2.451 8.817 1.00 93.38 116 ILE A CA 1
ATOM 893 C C . ILE A 1 116 ? -3.221 -3.965 8.844 1.00 93.38 116 ILE A C 1
ATOM 895 O O . ILE A 1 116 ? -2.346 -4.721 9.275 1.00 93.38 116 ILE A O 1
ATOM 899 N N . VAL A 1 117 ? -4.391 -4.410 8.394 1.00 92.00 117 VAL A N 1
ATOM 900 C CA . VAL A 1 117 ? -4.709 -5.831 8.211 1.00 92.00 117 VAL A CA 1
ATOM 901 C C . VAL A 1 117 ? -4.262 -6.283 6.831 1.00 92.00 117 VAL A C 1
ATOM 903 O O . VAL A 1 117 ? -3.635 -7.329 6.686 1.00 92.00 117 VAL A O 1
ATOM 906 N N . SER A 1 118 ? -4.576 -5.489 5.811 1.00 92.06 118 SER A N 1
ATOM 907 C CA . SER A 1 118 ? -4.255 -5.785 4.422 1.00 92.06 118 SER A CA 1
ATOM 908 C C . SER A 1 118 ? -4.289 -4.511 3.592 1.00 92.06 118 SER A C 1
ATOM 910 O O . SER A 1 118 ? -5.054 -3.591 3.885 1.00 92.06 118 SER A O 1
ATOM 912 N N . MET A 1 119 ? -3.477 -4.477 2.541 1.00 92.88 119 MET A N 1
ATOM 913 C CA . MET A 1 119 ? -3.473 -3.399 1.569 1.00 92.88 119 MET A CA 1
ATOM 914 C C . MET A 1 119 ? -3.497 -3.972 0.157 1.00 92.88 119 MET A C 1
ATOM 916 O O . MET A 1 119 ? -2.825 -4.957 -0.147 1.00 92.88 119 MET A O 1
ATOM 920 N N . ALA A 1 120 ? -4.257 -3.326 -0.715 1.00 92.12 120 ALA A N 1
ATOM 921 C CA . ALA A 1 120 ? -4.2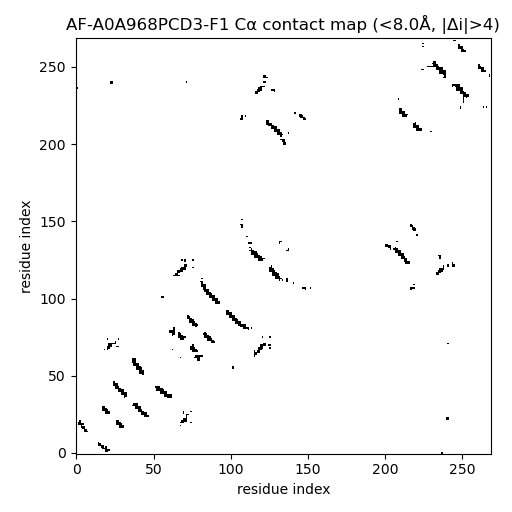58 -3.583 -2.145 1.00 92.12 120 ALA A CA 1
ATOM 922 C C . ALA A 1 120 ? -4.248 -2.243 -2.883 1.00 92.12 120 ALA A C 1
ATOM 924 O O . ALA A 1 120 ? -4.677 -1.236 -2.335 1.00 92.12 120 ALA A O 1
ATOM 925 N N . ALA A 1 121 ? -3.754 -2.197 -4.116 1.00 90.88 121 ALA A N 1
ATOM 926 C CA . ALA A 1 121 ? -3.691 -0.953 -4.876 1.00 90.88 121 ALA A CA 1
ATOM 927 C C . ALA A 1 121 ? -4.393 -1.104 -6.221 1.00 90.88 121 ALA A C 1
ATOM 929 O O . ALA A 1 121 ? -4.152 -2.059 -6.960 1.00 90.88 121 ALA A O 1
ATOM 930 N N . GLY A 1 122 ? -5.290 -0.162 -6.508 1.00 85.00 122 GLY A N 1
ATOM 931 C CA . GLY A 1 122 ? -5.928 -0.014 -7.808 1.00 85.00 122 GLY A CA 1
ATOM 932 C C . GLY A 1 122 ? -5.216 1.028 -8.666 1.00 85.00 122 GLY A C 1
ATOM 933 O O . GLY A 1 122 ? -4.121 1.491 -8.354 1.00 85.00 122 GLY A O 1
ATOM 934 N N . ARG A 1 123 ? -5.886 1.454 -9.741 1.00 81.50 123 ARG A N 1
ATOM 935 C CA . ARG A 1 123 ? -5.404 2.538 -10.615 1.00 81.50 123 ARG A CA 1
ATOM 936 C C . ARG A 1 123 ? -5.386 3.902 -9.920 1.00 81.50 123 ARG A C 1
ATOM 938 O O . ARG A 1 123 ? -4.543 4.738 -10.227 1.00 81.50 123 ARG A O 1
ATOM 945 N N . HIS A 1 124 ? -6.355 4.138 -9.038 1.00 83.69 124 HIS A N 1
ATOM 946 C CA . HIS A 1 124 ? -6.601 5.456 -8.446 1.00 83.69 124 HIS A CA 1
ATOM 947 C C . HIS A 1 124 ? -5.975 5.639 -7.066 1.00 83.69 124 HIS A C 1
ATOM 949 O O . HIS A 1 124 ? -5.817 6.776 -6.631 1.00 83.69 124 HIS A O 1
ATOM 955 N N . GLY A 1 125 ? -5.570 4.546 -6.423 1.00 89.69 125 GLY A N 1
ATOM 956 C CA . GLY A 1 125 ? -4.950 4.593 -5.114 1.00 89.69 125 GLY A CA 1
ATOM 957 C C . GLY A 1 125 ? -5.027 3.270 -4.356 1.00 89.69 125 GLY A C 1
ATOM 958 O O . GLY A 1 125 ? -5.551 2.269 -4.868 1.00 89.69 125 GLY A O 1
ATOM 959 N N . PRO A 1 126 ? -4.457 3.251 -3.144 1.00 93.38 126 PRO A N 1
ATOM 960 C CA . PRO A 1 126 ? -4.484 2.123 -2.240 1.00 93.38 126 PRO A CA 1
ATOM 961 C C . PRO A 1 126 ? -5.821 2.025 -1.505 1.00 93.38 126 PRO A C 1
ATOM 963 O O . PRO A 1 126 ? -6.408 3.014 -1.061 1.00 93.38 126 PRO A O 1
ATOM 966 N N . TRP A 1 127 ? -6.245 0.785 -1.336 1.00 93.62 127 TRP A N 1
ATOM 967 C CA . TRP A 1 127 ? -7.305 0.320 -0.464 1.00 93.62 127 TRP A CA 1
ATOM 968 C C . TRP A 1 127 ? -6.656 -0.328 0.749 1.00 93.62 127 TRP A C 1
ATOM 970 O O . TRP A 1 127 ? -5.820 -1.221 0.598 1.00 93.62 127 TRP A O 1
ATOM 980 N N . VAL A 1 128 ? -7.029 0.113 1.944 1.00 94.12 128 VAL A N 1
ATOM 981 C CA . VAL A 1 128 ? -6.437 -0.358 3.195 1.00 94.12 128 VAL A CA 1
ATOM 982 C C . VAL A 1 128 ? -7.543 -0.856 4.110 1.00 94.12 128 VAL A C 1
ATOM 984 O O . VAL A 1 128 ? -8.464 -0.114 4.452 1.00 94.12 128 VAL A O 1
ATOM 987 N N . LEU A 1 129 ? -7.441 -2.119 4.510 1.00 93.88 129 LEU A N 1
ATOM 988 C CA . LEU A 1 129 ? -8.242 -2.677 5.587 1.00 93.88 129 LEU A CA 1
ATOM 989 C C . LEU A 1 129 ? -7.525 -2.408 6.906 1.00 93.88 129 LEU A C 1
ATOM 991 O O . LEU A 1 129 ? -6.401 -2.870 7.120 1.00 93.88 129 LEU A O 1
ATOM 995 N N . LEU A 1 130 ? -8.180 -1.640 7.765 1.00 94.19 130 LEU A N 1
ATOM 996 C CA . LEU A 1 130 ? -7.696 -1.236 9.075 1.00 94.19 130 LEU A CA 1
ATOM 997 C C . LEU A 1 130 ? -8.383 -2.066 10.150 1.00 94.19 130 LEU A C 1
ATOM 999 O O . LEU A 1 130 ? -9.586 -2.294 10.068 1.00 94.19 130 LEU A O 1
ATOM 1003 N N . GLU A 1 131 ? -7.633 -2.441 11.176 1.00 93.25 131 GLU A N 1
ATOM 1004 C CA . GLU A 1 131 ? -8.150 -2.922 12.451 1.00 93.25 131 GLU A CA 1
ATOM 1005 C C . GLU A 1 131 ? -7.950 -1.840 13.509 1.00 93.25 131 GLU A C 1
ATOM 1007 O O . GLU A 1 131 ? -6.899 -1.192 13.577 1.00 93.25 131 GLU A O 1
ATOM 1012 N N . ILE A 1 132 ? -8.987 -1.644 14.314 1.00 91.81 132 ILE A N 1
ATOM 1013 C CA . ILE A 1 132 ? -9.077 -0.611 15.334 1.00 91.81 132 ILE A CA 1
ATOM 1014 C C . ILE A 1 132 ? -9.463 -1.288 16.645 1.00 91.81 132 ILE A C 1
ATOM 1016 O O . ILE A 1 132 ? -10.545 -1.857 16.761 1.00 91.81 132 ILE A O 1
ATOM 1020 N N . ASP A 1 133 ? -8.588 -1.211 17.637 1.00 90.69 133 ASP A N 1
ATOM 1021 C CA . ASP A 1 133 ? -8.767 -1.812 18.964 1.00 90.69 133 ASP A CA 1
ATOM 1022 C C . ASP A 1 133 ? -9.244 -0.803 20.025 1.00 90.69 133 ASP A C 1
ATOM 1024 O O . ASP A 1 133 ? -9.604 -1.177 21.140 1.00 90.69 133 ASP A O 1
ATOM 1028 N N . ASN A 1 134 ? -9.308 0.482 19.671 1.00 89.94 134 ASN A N 1
ATOM 1029 C CA . ASN A 1 134 ? -9.641 1.573 20.577 1.00 89.94 134 ASN A CA 1
ATOM 1030 C C . ASN A 1 134 ? -10.878 2.354 20.099 1.00 89.94 134 ASN A C 1
ATOM 1032 O O . ASN A 1 134 ? -10.904 2.857 18.974 1.00 89.94 134 ASN A O 1
ATOM 1036 N N . ALA A 1 135 ? -11.886 2.529 20.963 1.00 87.69 135 ALA A N 1
ATOM 1037 C CA . ALA A 1 135 ? -13.117 3.240 20.598 1.00 87.69 135 ALA A CA 1
ATOM 1038 C C . ALA A 1 135 ? -12.899 4.722 20.277 1.00 87.69 135 ALA A C 1
ATOM 1040 O O . ALA A 1 135 ? -13.551 5.246 19.385 1.00 87.69 135 ALA A O 1
ATOM 1041 N N . GLN A 1 136 ? -11.960 5.399 20.943 1.00 87.44 136 GLN A N 1
ATOM 1042 C CA . GLN A 1 136 ? -11.635 6.790 20.614 1.00 87.44 136 GLN A CA 1
ATOM 1043 C C . GLN A 1 136 ? -11.024 6.894 19.217 1.00 87.44 136 GLN A C 1
ATOM 1045 O O . GLN A 1 136 ? -11.295 7.847 18.489 1.00 87.44 136 GLN A O 1
ATOM 1050 N N . THR A 1 137 ? -10.190 5.924 18.838 1.00 87.38 137 THR A N 1
ATOM 1051 C CA . THR A 1 137 ? -9.646 5.835 17.480 1.00 87.38 137 THR A CA 1
ATOM 1052 C C . THR A 1 137 ? -10.758 5.545 16.479 1.00 87.38 137 THR A C 1
ATOM 1054 O O . THR A 1 137 ? -10.808 6.180 15.428 1.00 87.38 137 THR A O 1
ATOM 1057 N N . LEU A 1 138 ? -11.688 4.650 16.823 1.00 87.88 138 LEU A N 1
ATOM 1058 C CA . LEU A 1 138 ? -12.845 4.341 15.990 1.00 87.88 138 LEU A CA 1
ATOM 1059 C C . LEU A 1 138 ? -13.713 5.576 15.750 1.00 87.88 138 LEU A C 1
ATOM 1061 O O . LEU A 1 138 ? -13.990 5.890 14.599 1.00 87.88 138 LEU A O 1
ATOM 1065 N N . ASP A 1 139 ? -14.064 6.311 16.804 1.00 86.06 139 ASP A N 1
ATOM 1066 C CA . ASP A 1 139 ? -14.865 7.533 16.710 1.00 86.06 139 ASP A CA 1
ATOM 1067 C C . ASP A 1 139 ? -14.164 8.583 15.839 1.00 86.06 139 ASP A C 1
ATOM 1069 O O . ASP A 1 139 ? -14.789 9.199 14.975 1.00 86.06 139 ASP A O 1
ATOM 1073 N N . LYS A 1 140 ? -12.842 8.746 16.004 1.00 84.38 140 LYS A N 1
ATOM 1074 C CA . LYS A 1 140 ? -12.035 9.648 15.169 1.00 84.38 140 LYS A CA 1
ATOM 1075 C C . LYS A 1 140 ? -12.068 9.247 13.700 1.00 84.38 140 LYS A C 1
ATOM 1077 O O . LYS A 1 140 ? -12.176 10.128 12.860 1.00 84.38 140 LYS A O 1
ATOM 1082 N N . ILE A 1 141 ? -11.979 7.954 13.390 1.00 84.56 141 ILE A N 1
ATOM 1083 C CA . ILE A 1 141 ? -12.004 7.430 12.016 1.00 84.56 141 ILE A CA 1
ATOM 1084 C C . ILE A 1 141 ? -13.400 7.520 11.419 1.00 84.56 141 ILE A C 1
ATOM 1086 O O . ILE A 1 141 ? -13.554 7.866 10.250 1.00 84.56 141 ILE A O 1
ATOM 1090 N N . ASP A 1 142 ? -14.429 7.227 12.206 1.00 83.12 142 ASP A N 1
ATOM 1091 C CA . ASP A 1 142 ? -15.803 7.284 11.736 1.00 83.12 142 ASP A CA 1
ATOM 1092 C C . ASP A 1 142 ? -16.253 8.720 11.469 1.00 83.12 142 ASP A C 1
ATOM 1094 O O . ASP A 1 142 ? -17.004 8.927 10.512 1.00 83.12 142 ASP A O 1
ATOM 1098 N N . ALA A 1 143 ? -15.726 9.681 12.234 1.00 80.69 143 ALA A N 1
ATOM 1099 C CA . ALA A 1 143 ? -15.861 11.117 12.009 1.00 80.69 143 ALA A CA 1
ATOM 1100 C C . ALA A 1 143 ? -14.827 11.694 11.022 1.00 80.69 143 ALA A C 1
ATOM 1102 O O . ALA A 1 143 ? -14.880 12.885 10.708 1.00 80.69 143 ALA A O 1
ATOM 1103 N N . TRP A 1 144 ? -13.871 10.894 10.541 1.00 74.44 144 TRP A N 1
ATOM 1104 C CA . TRP A 1 144 ? -12.787 11.396 9.708 1.00 74.44 144 TRP A CA 1
ATOM 1105 C C . TRP A 1 144 ? -13.290 11.751 8.312 1.00 74.44 144 TRP A C 1
ATOM 1107 O O . TRP A 1 144 ? -13.597 10.891 7.485 1.00 74.44 144 TRP A O 1
ATOM 1117 N N . VAL A 1 145 ? -13.321 13.049 8.040 1.00 61.91 145 VAL A N 1
ATOM 1118 C CA . VAL A 1 145 ? -13.429 13.605 6.695 1.00 61.91 145 VAL A CA 1
ATOM 1119 C C . VAL A 1 145 ? -11.994 13.886 6.259 1.00 61.91 145 VAL A C 1
ATOM 1121 O O . VAL A 1 145 ? -11.343 14.746 6.848 1.00 61.91 145 VAL A O 1
ATOM 1124 N N . GLY A 1 146 ? -11.459 13.084 5.332 1.00 57.28 146 GLY A N 1
ATOM 1125 C CA . GLY A 1 146 ? -10.023 13.029 5.037 1.00 57.28 146 GLY A CA 1
ATOM 1126 C C . GLY A 1 146 ? -9.351 14.406 4.910 1.00 57.28 146 GLY A C 1
ATOM 1127 O O . GLY A 1 146 ? -9.851 15.301 4.233 1.00 57.28 146 GLY A O 1
ATOM 1128 N N . GLN A 1 147 ? -8.204 14.570 5.569 1.00 54.59 147 GLN A N 1
ATOM 1129 C CA . GLN A 1 147 ? -7.426 15.812 5.541 1.00 54.59 147 GLN A CA 1
ATOM 1130 C C . GLN A 1 147 ? -6.604 15.894 4.246 1.00 54.59 147 GLN A C 1
ATOM 1132 O O . GLN A 1 147 ? -6.000 14.901 3.833 1.00 54.59 147 GLN A O 1
ATOM 1137 N N . SER A 1 148 ? -6.590 17.058 3.589 1.00 53.06 148 SER A N 1
ATOM 1138 C CA . SER A 1 148 ? -5.772 17.284 2.392 1.00 53.06 148 SER A CA 1
ATOM 1139 C C . SER A 1 148 ? -4.288 17.441 2.750 1.00 53.06 148 SER A C 1
ATOM 1141 O O . SER A 1 148 ? -3.935 17.916 3.831 1.00 53.06 148 SER A O 1
ATOM 1143 N N . VAL A 1 149 ? -3.406 17.062 1.816 1.00 56.78 149 VAL A N 1
ATOM 1144 C CA . VAL A 1 149 ? -1.933 17.135 1.955 1.00 56.78 149 VAL A CA 1
ATOM 1145 C C . VAL A 1 149 ? -1.442 18.540 2.331 1.00 56.78 149 VAL A C 1
ATOM 1147 O O . VAL A 1 149 ? -0.435 18.665 3.027 1.00 56.78 149 VAL A O 1
ATOM 1150 N N . ASP A 1 150 ? -2.177 19.588 1.955 1.00 52.38 150 ASP A N 1
ATOM 1151 C CA . ASP A 1 150 ? -1.811 20.979 2.240 1.00 52.38 150 ASP A CA 1
ATOM 1152 C C . ASP A 1 150 ? -1.785 21.293 3.749 1.00 52.38 150 ASP A C 1
ATOM 1154 O O . ASP A 1 150 ? -1.040 22.168 4.178 1.00 52.38 150 ASP A O 1
ATOM 1158 N N . GLN A 1 151 ? -2.506 20.529 4.582 1.00 52.03 151 GLN A N 1
ATOM 1159 C CA . GLN A 1 151 ? -2.457 20.661 6.046 1.00 52.03 151 GLN A CA 1
ATOM 1160 C C . GLN A 1 151 ? -1.240 19.957 6.678 1.00 52.03 151 GLN A C 1
ATOM 1162 O O . GLN A 1 151 ? -0.824 20.299 7.785 1.00 52.03 151 GLN A O 1
ATOM 1167 N N . ILE A 1 152 ? -0.632 18.986 5.984 1.00 52.38 152 ILE A N 1
ATOM 1168 C CA . ILE A 1 152 ? 0.485 18.174 6.502 1.00 52.38 152 ILE A CA 1
ATOM 1169 C C . ILE A 1 152 ? 1.827 18.907 6.345 1.00 52.38 152 ILE A C 1
ATOM 1171 O O . ILE A 1 152 ? 2.725 18.735 7.174 1.00 52.38 152 ILE A O 1
ATOM 1175 N N . ALA A 1 153 ? 1.968 19.767 5.329 1.00 51.38 153 ALA A N 1
ATOM 1176 C CA . ALA A 1 153 ? 3.179 20.567 5.127 1.00 51.38 153 ALA A CA 1
ATOM 1177 C C . ALA A 1 153 ? 3.480 21.479 6.335 1.00 51.38 153 ALA A C 1
ATOM 1179 O O . ALA A 1 153 ? 4.633 21.596 6.746 1.00 51.38 153 ALA A O 1
ATOM 1180 N N . THR A 1 154 ? 2.445 22.026 6.980 1.00 47.41 154 THR A N 1
ATOM 1181 C CA . THR A 1 154 ? 2.574 22.893 8.163 1.00 47.41 154 THR A CA 1
ATOM 1182 C C . THR A 1 154 ? 3.088 22.148 9.400 1.00 47.41 154 THR A C 1
ATOM 1184 O O . THR A 1 154 ? 3.841 22.716 10.185 1.00 47.41 154 THR A O 1
ATOM 1187 N N . ILE A 1 155 ? 2.756 20.861 9.563 1.00 47.91 155 ILE A N 1
ATOM 1188 C CA . ILE A 1 155 ? 3.210 20.057 10.712 1.00 47.91 155 ILE A CA 1
ATOM 1189 C C . ILE A 1 155 ? 4.689 19.660 10.557 1.00 47.91 155 ILE A C 1
ATOM 1191 O O . ILE A 1 155 ? 5.415 19.569 11.545 1.00 47.91 155 ILE A O 1
ATOM 1195 N N . ARG A 1 156 ? 5.180 19.479 9.322 1.00 45.72 156 ARG A N 1
ATOM 1196 C CA . ARG A 1 156 ? 6.589 19.122 9.063 1.00 45.72 156 ARG A CA 1
ATOM 1197 C C . ARG A 1 156 ? 7.563 20.292 9.205 1.00 45.72 156 ARG A C 1
ATOM 1199 O O . ARG A 1 156 ? 8.691 20.070 9.642 1.00 45.72 156 ARG A O 1
ATOM 1206 N N . SER A 1 157 ? 7.134 21.518 8.906 1.00 41.75 157 SER A N 1
ATOM 1207 C CA . SER A 1 157 ? 7.959 22.717 9.122 1.00 41.75 157 SER A CA 1
ATOM 1208 C C . SER A 1 157 ? 8.223 23.021 10.603 1.00 41.75 157 SER A C 1
ATOM 1210 O O . SER A 1 157 ? 9.154 23.755 10.898 1.00 41.75 157 SER A O 1
ATOM 1212 N N . ALA A 1 158 ? 7.470 22.427 11.538 1.00 41.53 158 ALA A N 1
ATOM 1213 C CA . ALA A 1 158 ? 7.684 22.596 12.979 1.00 41.53 158 ALA A CA 1
ATOM 1214 C C . ALA A 1 158 ? 8.642 21.558 13.609 1.00 41.53 158 ALA A C 1
ATOM 1216 O O . ALA A 1 158 ? 8.960 21.667 14.788 1.00 41.53 158 ALA A O 1
ATOM 1217 N N . VAL A 1 159 ? 9.093 20.542 12.857 1.00 44.50 159 VAL A N 1
ATOM 1218 C CA . VAL A 1 159 ? 9.864 19.391 13.391 1.00 44.50 159 VAL A CA 1
ATOM 1219 C C . VAL A 1 159 ? 11.218 19.208 12.682 1.00 44.50 159 VAL A C 1
ATOM 1221 O O . VAL A 1 159 ? 11.872 18.181 12.824 1.00 44.50 159 VAL A O 1
ATOM 1224 N N . THR A 1 160 ? 11.690 20.208 11.930 1.00 37.16 160 THR A N 1
ATOM 1225 C CA . THR A 1 160 ? 13.017 20.144 11.291 1.00 37.16 160 THR A CA 1
ATOM 1226 C C . THR A 1 160 ? 13.818 21.424 11.510 1.00 37.16 160 THR A C 1
ATOM 1228 O O . THR A 1 160 ? 14.045 22.178 10.577 1.00 37.16 160 THR A O 1
ATOM 1231 N N . GLU A 1 161 ? 14.292 21.629 12.738 1.00 38.72 161 GLU A N 1
ATOM 1232 C CA . GLU A 1 161 ? 15.596 22.261 12.979 1.00 38.72 161 GLU A CA 1
ATOM 1233 C C . GLU A 1 161 ? 16.311 21.538 14.133 1.00 38.72 161 GLU A C 1
ATOM 1235 O O . GLU A 1 161 ? 15.968 21.723 15.299 1.00 38.72 161 GLU A O 1
ATOM 1240 N N . PRO A 1 162 ? 17.332 20.718 13.843 1.00 37.31 162 PRO A N 1
ATOM 1241 C CA . PRO A 1 162 ? 18.480 20.558 14.713 1.00 37.31 162 PRO A CA 1
ATOM 1242 C C . PRO A 1 162 ? 19.616 21.433 14.177 1.00 37.31 162 PRO A C 1
ATOM 1244 O O . PRO A 1 162 ? 19.951 21.398 12.993 1.00 37.31 162 PRO A O 1
ATOM 1247 N N . GLY A 1 163 ? 20.170 22.238 15.080 1.00 36.31 163 GLY A N 1
ATOM 1248 C CA . GLY A 1 163 ? 21.079 23.334 14.791 1.00 36.31 163 GLY A CA 1
ATOM 1249 C C . GLY A 1 163 ? 22.307 22.960 13.967 1.00 36.31 163 GLY A C 1
ATOM 1250 O O . GLY A 1 163 ? 23.004 21.976 14.213 1.00 36.31 163 GLY A O 1
ATOM 1251 N N . THR A 1 164 ? 22.607 23.839 13.022 1.00 37.12 164 THR A N 1
ATOM 1252 C CA . THR A 1 164 ? 23.907 23.948 12.379 1.00 37.12 164 THR A CA 1
ATOM 1253 C C . THR A 1 164 ? 24.913 24.482 13.401 1.00 37.12 164 THR A C 1
ATOM 1255 O O . THR A 1 164 ? 24.945 25.677 13.682 1.00 37.12 164 THR A O 1
ATOM 1258 N N . ALA A 1 165 ? 25.752 23.608 13.950 1.00 35.41 165 ALA A N 1
ATOM 1259 C CA . ALA A 1 165 ? 27.024 23.997 14.548 1.00 35.41 165 ALA A CA 1
ATOM 1260 C C . ALA A 1 165 ? 28.114 23.083 13.979 1.00 35.41 165 ALA A C 1
ATOM 1262 O O . ALA A 1 165 ? 28.122 21.871 14.188 1.00 35.41 165 ALA A O 1
ATOM 1263 N N . THR A 1 166 ? 28.982 23.686 13.175 1.00 37.88 166 THR A N 1
ATOM 1264 C CA . THR A 1 166 ? 30.165 23.096 12.544 1.00 37.88 166 THR A CA 1
ATOM 1265 C C . THR A 1 166 ? 31.225 22.690 13.588 1.00 37.88 166 THR A C 1
ATOM 1267 O O . THR A 1 166 ? 31.155 23.106 14.746 1.00 37.88 166 THR A O 1
ATOM 1270 N N . PRO A 1 167 ? 32.195 21.843 13.195 1.00 45.81 167 PRO A N 1
ATOM 1271 C CA . PRO A 1 167 ? 32.967 20.986 14.084 1.00 45.81 167 PRO A CA 1
ATOM 1272 C C . PRO A 1 167 ? 34.164 21.716 14.688 1.00 45.81 167 PRO A C 1
ATOM 1274 O O . PRO A 1 167 ? 34.723 22.618 14.065 1.00 45.81 167 PRO A O 1
ATOM 1277 N N . ASN A 1 168 ? 34.636 21.244 15.842 1.00 39.47 168 ASN A N 1
ATOM 1278 C CA . ASN A 1 168 ? 36.027 21.463 16.205 1.00 39.47 168 ASN A CA 1
ATOM 1279 C C . ASN A 1 168 ? 36.681 20.177 16.711 1.00 39.47 168 ASN A C 1
ATOM 1281 O O . ASN A 1 168 ? 36.084 19.380 17.433 1.00 39.47 168 ASN A O 1
ATOM 1285 N N . VAL A 1 169 ? 37.894 19.992 16.215 1.00 43.28 169 VAL A N 1
ATOM 1286 C CA . VAL A 1 169 ? 38.787 18.852 16.373 1.00 43.28 169 VAL A CA 1
ATOM 1287 C C . VAL A 1 169 ? 39.453 18.908 17.751 1.00 43.28 169 VAL A C 1
ATOM 1289 O O . VAL A 1 169 ? 39.641 19.987 18.303 1.00 43.28 169 VAL A O 1
ATOM 1292 N N . GLU A 1 170 ? 39.848 17.725 18.232 1.00 32.84 170 GLU A N 1
ATOM 1293 C CA . GLU A 1 170 ? 41.049 17.445 19.039 1.00 32.84 170 GLU A CA 1
ATOM 1294 C C . GLU A 1 170 ? 40.805 16.774 20.407 1.00 32.84 170 GLU A C 1
ATOM 1296 O O . GLU A 1 170 ? 40.108 17.251 21.297 1.00 32.84 170 GLU A O 1
ATOM 1301 N N . SER A 1 171 ? 41.424 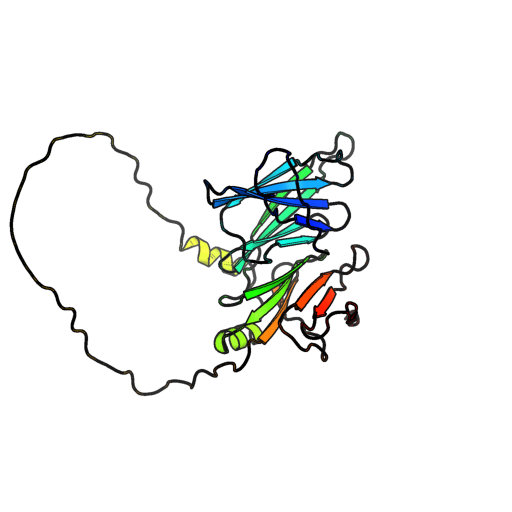15.604 20.535 1.00 34.62 171 SER A N 1
ATOM 1302 C CA . SER A 1 171 ? 41.616 14.756 21.717 1.00 34.62 171 SER A CA 1
ATOM 1303 C C . SER A 1 171 ? 43.129 14.447 21.757 1.00 34.62 171 SER A C 1
ATOM 1305 O O . SER A 1 171 ? 43.730 14.537 20.682 1.00 34.62 171 SER A O 1
ATOM 1307 N N . PRO A 1 172 ? 43.785 14.002 22.857 1.00 53.38 172 PRO A N 1
ATOM 1308 C CA . PRO A 1 172 ? 43.272 13.636 24.186 1.00 53.38 172 PRO A CA 1
ATOM 1309 C C . PRO A 1 172 ? 44.119 14.160 25.381 1.00 53.38 172 PRO A C 1
ATOM 1311 O O . PRO A 1 172 ? 45.292 14.500 25.239 1.00 53.38 172 PRO A O 1
ATOM 1314 N N . ALA A 1 173 ? 43.588 14.083 26.611 1.00 37.41 173 ALA A N 1
ATOM 1315 C CA . ALA A 1 173 ? 44.429 13.991 27.811 1.00 37.41 173 ALA A CA 1
ATOM 1316 C C . ALA A 1 173 ? 43.800 13.154 28.947 1.00 37.41 173 ALA A C 1
ATOM 1318 O O . ALA A 1 173 ? 42.620 13.243 29.263 1.00 37.41 173 ALA A O 1
ATOM 1319 N N . LYS A 1 174 ? 44.696 12.333 29.500 1.00 46.09 174 LYS A N 1
ATOM 1320 C CA . LYS A 1 174 ? 44.728 11.339 30.592 1.00 46.09 174 LYS A CA 1
ATOM 1321 C C . LYS A 1 174 ? 43.937 11.662 31.896 1.00 46.09 174 LYS A C 1
ATOM 1323 O O . LYS A 1 174 ? 43.693 12.832 32.175 1.00 46.09 174 LYS A O 1
ATOM 1328 N N . PRO A 1 175 ? 43.566 10.644 32.718 1.00 46.97 175 PRO A N 1
ATOM 1329 C CA . PRO A 1 175 ? 42.549 10.756 33.765 1.00 46.97 175 PRO A CA 1
ATOM 1330 C C . PRO A 1 175 ? 43.118 11.189 35.120 1.00 46.97 175 PRO A C 1
ATOM 1332 O O . PRO A 1 175 ? 44.283 10.931 35.425 1.00 46.97 175 PRO A O 1
ATOM 1335 N N . SER A 1 176 ? 42.257 11.767 35.962 1.00 46.06 176 SER A N 1
ATOM 1336 C CA . SER A 1 176 ? 42.546 12.011 37.375 1.00 46.06 176 SER A CA 1
ATOM 1337 C C . SER A 1 176 ? 41.379 11.562 38.253 1.00 46.06 176 SER A C 1
ATOM 1339 O O . SER A 1 176 ? 40.214 11.784 37.928 1.00 46.06 176 SER A O 1
ATOM 1341 N N . ALA A 1 177 ? 41.736 10.874 39.333 1.00 44.84 177 ALA A N 1
ATOM 1342 C CA . ALA A 1 177 ? 40.859 10.276 40.326 1.00 44.84 177 ALA A CA 1
ATOM 1343 C C . ALA A 1 177 ? 40.262 11.324 41.279 1.00 44.84 177 ALA A C 1
ATOM 1345 O O . ALA A 1 177 ? 40.898 12.330 41.585 1.00 44.84 177 ALA A O 1
ATOM 1346 N N . GLY A 1 178 ? 39.069 11.038 41.798 1.00 38.53 178 GLY A N 1
ATOM 1347 C CA . GLY A 1 178 ? 38.417 11.819 42.846 1.00 38.53 178 GLY A CA 1
ATOM 1348 C C . GLY A 1 178 ? 37.212 11.072 43.406 1.00 38.53 178 GLY A C 1
ATOM 1349 O O . GLY A 1 178 ? 36.199 10.916 42.734 1.00 38.53 178 GLY A O 1
ATOM 1350 N N . 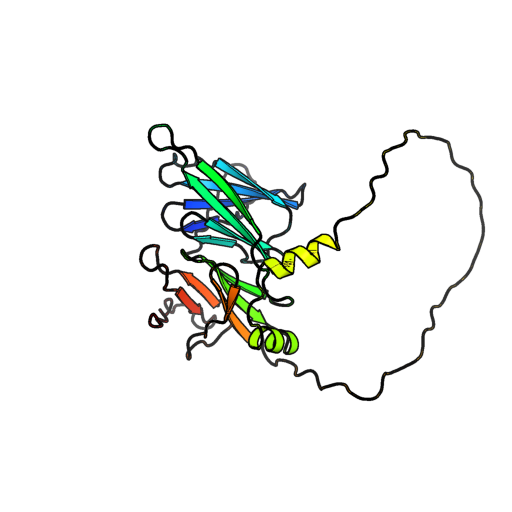THR A 1 179 ? 37.387 10.560 44.616 1.00 36.06 179 THR A N 1
ATOM 1351 C CA . THR A 1 179 ? 36.450 9.794 45.442 1.00 36.06 179 THR A CA 1
ATOM 1352 C C . THR A 1 179 ? 35.330 10.684 46.015 1.00 36.06 179 THR A C 1
ATOM 1354 O O . THR A 1 179 ? 35.523 11.881 46.188 1.00 36.06 179 THR A O 1
ATOM 1357 N N . GLU A 1 180 ? 34.225 10.034 46.407 1.00 34.62 180 GLU A N 1
ATOM 1358 C CA . GLU A 1 180 ? 33.326 10.352 47.541 1.00 34.62 180 GLU A CA 1
ATOM 1359 C C . GLU A 1 180 ? 31.874 10.808 47.272 1.00 34.62 180 GLU A C 1
ATOM 1361 O O . GLU A 1 180 ? 31.572 11.945 46.939 1.00 34.62 180 GLU A O 1
ATOM 1366 N N . SER A 1 181 ? 30.985 9.872 47.634 1.00 36.06 181 SER A N 1
ATOM 1367 C CA . SER A 1 181 ? 29.910 10.013 48.631 1.00 36.06 181 SER A CA 1
ATOM 1368 C C . SER A 1 181 ? 28.545 10.612 48.248 1.00 36.06 181 SER A C 1
ATOM 1370 O O . SER A 1 181 ? 28.373 11.801 48.021 1.00 36.06 181 SER A O 1
ATOM 1372 N N . SER A 1 182 ? 27.552 9.721 48.374 1.00 37.47 182 SER A N 1
ATOM 1373 C CA . SER A 1 182 ? 26.217 9.906 48.965 1.00 37.47 182 SER A CA 1
ATOM 1374 C C . SER A 1 182 ? 25.328 11.058 48.487 1.00 37.47 182 SER A C 1
ATOM 1376 O O . SER A 1 182 ? 25.512 12.206 48.877 1.00 37.47 182 SER A O 1
ATOM 1378 N N . LYS A 1 183 ? 24.178 10.694 47.902 1.00 39.69 183 LYS A N 1
ATOM 1379 C CA . LYS A 1 183 ? 22.876 10.843 48.585 1.00 39.69 183 LYS A CA 1
ATOM 1380 C C . LYS A 1 183 ? 21.739 10.179 47.806 1.00 39.69 183 LYS A C 1
ATOM 1382 O O . LYS A 1 183 ? 21.520 10.433 46.628 1.00 39.69 183 L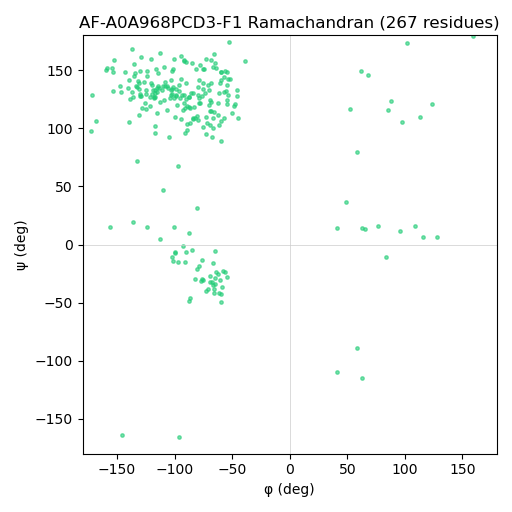YS A O 1
ATOM 1387 N N . THR A 1 184 ? 21.005 9.353 48.538 1.00 37.16 184 THR A N 1
ATOM 1388 C CA . THR A 1 184 ? 19.667 8.837 48.260 1.00 37.16 184 THR A CA 1
ATOM 1389 C C . THR A 1 184 ? 18.723 9.963 47.827 1.00 37.16 184 THR A C 1
ATOM 1391 O O . THR A 1 184 ? 18.493 10.897 48.594 1.00 37.16 184 THR A O 1
ATOM 1394 N N . VAL A 1 185 ? 18.152 9.857 46.625 1.00 39.59 185 VAL A N 1
ATOM 1395 C CA . VAL A 1 185 ? 17.019 10.678 46.176 1.00 39.59 185 VAL A CA 1
ATOM 1396 C C . VAL A 1 185 ? 15.843 9.745 45.927 1.00 39.59 185 VAL A C 1
ATOM 1398 O O . VAL A 1 185 ? 15.778 9.040 44.923 1.00 39.59 185 VAL A O 1
ATOM 1401 N N . THR A 1 186 ? 14.920 9.729 46.880 1.00 39.34 186 THR A N 1
ATOM 1402 C CA . THR A 1 186 ? 13.575 9.176 46.730 1.00 39.34 186 THR A CA 1
ATOM 1403 C C . THR A 1 186 ? 12.723 10.203 45.984 1.00 39.34 186 THR A C 1
ATOM 1405 O O . THR A 1 186 ? 12.618 11.329 46.472 1.00 39.34 186 THR A O 1
ATOM 1408 N N . PRO A 1 187 ? 12.044 9.876 44.873 1.00 38.97 187 PRO A N 1
ATOM 1409 C CA . PRO A 1 187 ? 10.916 10.678 44.440 1.00 38.97 187 PRO A CA 1
ATOM 1410 C C . PRO A 1 187 ? 9.648 10.124 45.098 1.00 38.97 187 PRO A C 1
ATOM 1412 O O . PRO A 1 187 ? 9.057 9.150 44.639 1.00 38.97 187 PRO A O 1
ATOM 1415 N N . ILE A 1 188 ? 9.230 10.759 46.196 1.00 39.16 188 ILE A N 1
ATOM 1416 C CA . ILE A 1 188 ? 7.824 10.765 46.603 1.00 39.16 188 ILE A CA 1
ATOM 1417 C C . ILE A 1 188 ? 7.173 11.900 45.813 1.00 39.16 188 ILE A C 1
ATOM 1419 O O . ILE A 1 188 ? 7.413 13.069 46.101 1.00 39.16 188 ILE A O 1
ATOM 1423 N N . ILE A 1 189 ? 6.343 11.555 44.831 1.00 39.94 189 ILE A N 1
ATOM 1424 C CA . ILE A 1 189 ? 5.256 12.425 44.377 1.00 39.94 189 ILE A CA 1
ATOM 1425 C C . ILE A 1 189 ? 3.965 11.662 44.665 1.00 39.94 189 ILE A C 1
ATOM 1427 O O . ILE A 1 189 ? 3.553 10.779 43.919 1.00 39.94 189 ILE A O 1
ATOM 1431 N N . GLN A 1 190 ? 3.374 11.977 45.815 1.00 39.31 190 GLN A N 1
ATOM 1432 C CA . GLN A 1 190 ? 1.944 11.830 46.062 1.00 39.31 190 GLN A CA 1
ATOM 1433 C C . GLN A 1 190 ? 1.247 13.145 45.696 1.00 39.31 190 GLN A C 1
ATOM 1435 O O . GLN A 1 190 ? 1.870 14.203 45.749 1.00 39.31 190 GLN A O 1
ATOM 1440 N N . THR A 1 191 ? -0.062 13.036 45.449 1.00 33.31 191 THR A N 1
ATOM 1441 C CA . THR A 1 191 ? -1.072 14.045 45.053 1.00 33.31 191 THR A CA 1
ATOM 1442 C C . THR A 1 191 ? -1.186 14.243 43.536 1.00 33.31 191 THR A C 1
ATOM 1444 O O . THR A 1 191 ? -0.201 14.510 42.869 1.00 33.31 191 THR A O 1
ATOM 1447 N N . SER A 1 192 ? -2.344 14.083 42.892 1.00 35.16 192 SER A N 1
ATOM 1448 C CA . SER A 1 192 ? -3.720 13.893 43.370 1.00 35.16 192 SER A CA 1
ATOM 1449 C C . SER A 1 192 ? -4.534 13.131 42.307 1.00 35.16 192 SER A C 1
ATOM 1451 O O . SER A 1 192 ? -4.259 13.302 41.118 1.00 35.16 192 SER A O 1
ATOM 1453 N N . PRO A 1 193 ? -5.530 12.309 42.684 1.00 42.78 193 PRO A N 1
ATOM 1454 C CA . PRO A 1 193 ? -6.523 11.811 41.742 1.00 42.78 193 PRO A CA 1
ATOM 1455 C C . PRO A 1 193 ? -7.393 12.984 41.294 1.00 42.78 193 PRO A C 1
ATOM 1457 O O . PRO A 1 193 ? -7.995 13.658 42.126 1.00 42.78 193 PRO A O 1
ATOM 1460 N N . ASP A 1 194 ? -7.434 13.225 39.989 1.00 40.56 194 ASP A N 1
ATOM 1461 C CA . ASP A 1 194 ? -8.350 14.175 39.369 1.00 40.56 194 ASP A CA 1
ATOM 1462 C C . ASP A 1 194 ? -9.795 13.660 39.539 1.00 40.56 194 ASP A C 1
ATOM 1464 O O . ASP A 1 194 ? -10.122 12.581 39.025 1.00 40.56 194 ASP A O 1
ATOM 1468 N N . PRO A 1 195 ? -10.663 14.347 40.303 1.00 58.41 195 PRO A N 1
ATOM 1469 C CA . PRO A 1 195 ? -12.060 13.994 40.421 1.00 58.41 195 PRO A CA 1
ATOM 1470 C C . PRO A 1 195 ? -12.882 14.847 39.447 1.00 58.41 195 PRO A C 1
ATOM 1472 O O . PRO A 1 195 ? -12.817 16.070 39.466 1.00 58.41 195 PRO A O 1
ATOM 1475 N N . ALA A 1 196 ? -13.756 14.172 38.698 1.00 51.09 196 ALA A N 1
ATOM 1476 C CA . ALA A 1 196 ? -14.839 14.715 37.870 1.00 51.09 196 ALA A CA 1
ATOM 1477 C C . ALA A 1 196 ? -14.53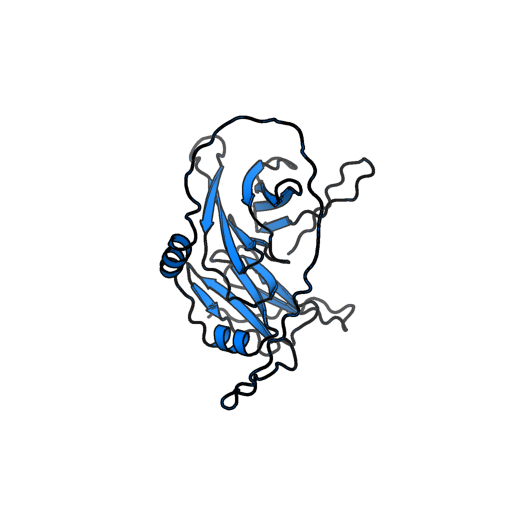1 14.885 36.373 1.00 51.09 196 ALA A C 1
ATOM 1479 O O . ALA A 1 196 ? -13.923 15.842 35.913 1.00 51.09 196 ALA A O 1
ATOM 1480 N N . GLY A 1 197 ? -15.108 13.966 35.592 1.00 46.22 197 GLY A N 1
ATOM 1481 C CA . GLY A 1 197 ? -15.307 14.148 34.155 1.00 46.22 197 GLY A CA 1
ATOM 1482 C C . GLY A 1 197 ? -14.790 13.018 33.276 1.00 46.22 197 GLY A C 1
ATOM 1483 O O . GLY A 1 197 ? -14.847 13.145 32.055 1.00 46.22 197 GLY A O 1
ATOM 1484 N N . GLY A 1 198 ? -14.317 11.911 33.860 1.00 49.06 198 GLY A N 1
ATOM 1485 C CA . GLY A 1 198 ? -13.966 10.707 33.116 1.00 49.06 198 GLY A CA 1
ATOM 1486 C C . GLY A 1 198 ? -15.184 10.166 32.374 1.00 49.06 198 GLY A C 1
ATOM 1487 O O . GLY A 1 198 ? -15.927 9.349 32.912 1.00 49.06 198 GLY A O 1
ATOM 1488 N N . LYS A 1 199 ? -15.404 10.623 31.134 1.00 57.25 199 LYS A N 1
ATOM 1489 C CA . LYS A 1 199 ? -16.245 9.911 30.173 1.00 57.25 199 LYS A CA 1
ATOM 1490 C C . LYS A 1 199 ? -15.735 8.481 30.190 1.00 57.25 199 LYS A C 1
ATOM 1492 O O . LYS A 1 199 ? -14.578 8.263 29.829 1.00 57.25 199 LYS A O 1
ATOM 1497 N N . LEU A 1 200 ? -16.565 7.552 30.669 1.00 56.00 200 LEU A N 1
ATOM 1498 C CA . LEU A 1 200 ? -16.282 6.123 30.627 1.00 56.00 200 LEU A CA 1
ATOM 1499 C C . LEU A 1 200 ? -15.764 5.828 29.222 1.00 56.00 200 LEU A C 1
ATOM 1501 O O . LEU A 1 200 ? -16.504 5.978 28.247 1.00 56.00 200 LEU A O 1
ATOM 1505 N N . GLN A 1 201 ? -14.466 5.534 29.110 1.00 60.91 201 GLN A N 1
ATOM 1506 C CA . GLN A 1 201 ? -13.889 5.177 27.828 1.00 60.91 201 GLN A CA 1
ATOM 1507 C C . GLN A 1 201 ? -14.610 3.907 27.419 1.00 60.91 201 GLN A C 1
ATOM 1509 O O . GLN A 1 201 ? -14.501 2.883 28.092 1.00 60.91 201 GLN A O 1
ATOM 1514 N N . LYS A 1 202 ? -15.426 4.004 26.371 1.00 71.75 202 LYS A N 1
ATOM 1515 C CA . LYS A 1 202 ? -16.117 2.851 25.817 1.00 71.75 202 LYS A CA 1
ATOM 1516 C C . LYS A 1 202 ? -15.027 1.874 25.392 1.00 71.75 202 LYS A C 1
ATOM 1518 O O . LYS A 1 202 ? -14.295 2.143 24.450 1.00 71.75 202 LYS A O 1
ATOM 1523 N N . VAL A 1 203 ? -14.846 0.793 26.135 1.00 75.75 203 VAL A N 1
ATOM 1524 C CA . VAL A 1 203 ? -13.881 -0.239 25.760 1.00 75.75 203 VAL A CA 1
ATOM 1525 C C . VAL A 1 203 ? -14.518 -1.032 24.627 1.00 75.75 203 VAL A C 1
ATOM 1527 O O . VAL A 1 203 ? -15.670 -1.456 24.742 1.00 75.75 203 VAL A O 1
ATOM 1530 N N . LEU A 1 204 ? -13.808 -1.184 23.508 1.00 82.06 204 LEU A N 1
ATOM 1531 C CA . LEU A 1 204 ? -14.253 -2.097 22.463 1.00 82.06 204 LEU A CA 1
ATOM 1532 C C . LEU A 1 204 ? -14.096 -3.520 22.994 1.00 82.06 204 LEU A C 1
ATOM 1534 O O . LEU A 1 204 ? -13.016 -3.908 23.431 1.00 82.06 204 LEU A O 1
ATOM 1538 N N . THR A 1 205 ? -15.180 -4.287 22.981 1.00 82.94 205 THR A N 1
ATOM 1539 C CA . THR A 1 205 ? -15.146 -5.704 23.362 1.00 82.94 205 THR A CA 1
ATOM 1540 C C . THR A 1 205 ? -14.390 -6.543 22.337 1.00 82.94 205 THR A C 1
ATOM 1542 O O . THR A 1 205 ? -13.813 -7.563 22.696 1.00 82.94 205 THR A O 1
ATOM 1545 N N . GLU A 1 206 ? -14.366 -6.099 21.078 1.00 87.00 206 GLU A N 1
ATOM 1546 C CA . GLU A 1 206 ? -13.659 -6.741 19.971 1.00 87.00 206 GLU A CA 1
ATOM 1547 C C . GLU A 1 206 ? -13.064 -5.678 19.031 1.00 87.00 206 GLU A C 1
ATOM 1549 O O . GLU A 1 206 ? -13.657 -4.600 18.887 1.00 87.00 206 GLU A O 1
ATOM 1554 N N . PRO A 1 207 ? -11.921 -5.952 18.371 1.00 88.94 207 PRO A N 1
ATOM 1555 C CA . PRO A 1 207 ? -11.378 -5.052 17.364 1.00 88.94 207 PRO A CA 1
ATOM 1556 C C . PRO A 1 207 ? -12.364 -4.851 16.210 1.00 88.94 207 PRO A C 1
ATOM 1558 O O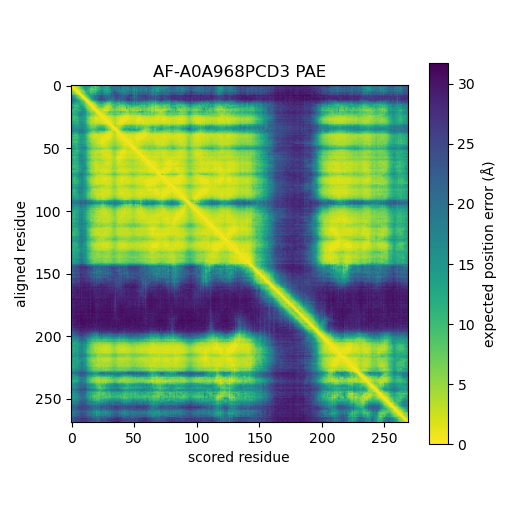 . PRO A 1 207 ? -13.010 -5.788 15.745 1.00 88.94 207 PRO A O 1
ATOM 1561 N N . VAL A 1 208 ? -12.447 -3.632 15.691 1.00 91.06 208 VAL A N 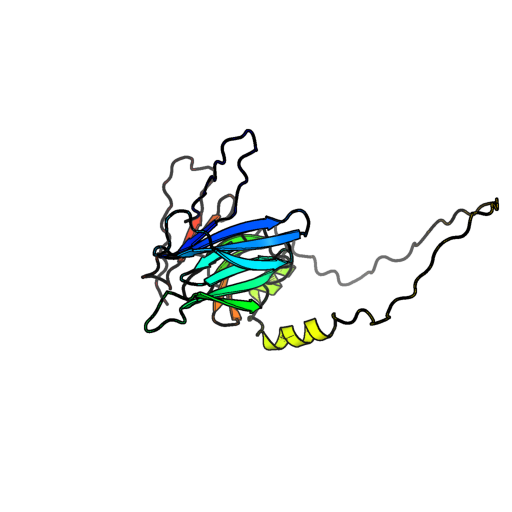1
ATOM 1562 C CA . VAL A 1 208 ? -13.365 -3.260 14.610 1.00 91.06 208 VAL A CA 1
ATOM 1563 C C . VAL A 1 208 ? -12.590 -3.037 13.318 1.00 91.06 208 VAL A C 1
ATOM 1565 O O . VAL A 1 208 ? -11.554 -2.376 13.318 1.00 91.06 208 VAL A O 1
ATOM 1568 N N . GLU A 1 209 ? -13.107 -3.553 12.201 1.00 92.44 209 GLU A N 1
ATOM 1569 C CA . GLU A 1 209 ? -12.509 -3.329 10.883 1.00 92.44 209 GLU A CA 1
ATOM 1570 C C . GLU A 1 209 ? -13.149 -2.151 10.144 1.00 92.44 209 GLU A C 1
ATOM 1572 O O . GLU A 1 209 ? -14.364 -1.910 10.201 1.00 92.44 209 GLU A O 1
ATOM 1577 N N . ARG A 1 210 ? -12.312 -1.404 9.422 1.00 92.69 210 ARG A N 1
ATOM 1578 C CA . ARG A 1 210 ? -12.725 -0.324 8.521 1.00 92.69 210 ARG A CA 1
ATOM 1579 C C . ARG A 1 210 ? -11.940 -0.407 7.222 1.00 92.69 210 ARG A C 1
ATOM 1581 O O . ARG A 1 210 ? -10.717 -0.504 7.239 1.00 92.69 210 ARG A O 1
ATOM 1588 N N . LEU A 1 211 ? -12.646 -0.333 6.097 1.00 92.50 211 LEU A N 1
ATOM 1589 C CA . LEU A 1 211 ? -12.027 -0.193 4.786 1.00 92.50 211 LEU A CA 1
ATOM 1590 C C . LEU A 1 211 ? -11.904 1.291 4.445 1.00 92.50 211 LEU A C 1
ATOM 1592 O O . LEU A 1 211 ? -12.884 2.038 4.509 1.00 92.50 211 LEU A O 1
ATOM 1596 N N . VAL A 1 212 ? -10.703 1.713 4.065 1.00 92.62 212 VAL A N 1
ATOM 1597 C CA . VAL A 1 212 ? -10.443 3.064 3.566 1.00 92.62 212 VAL A CA 1
ATOM 1598 C C . VAL A 1 212 ? -9.788 3.011 2.191 1.00 92.62 212 VAL A C 1
ATOM 1600 O O . VAL A 1 212 ? -9.051 2.080 1.875 1.00 92.62 212 VAL A O 1
ATOM 1603 N N . HIS A 1 213 ? -10.051 4.020 1.371 1.00 92.06 213 HIS A N 1
ATOM 1604 C CA . HIS A 1 213 ? -9.466 4.180 0.044 1.00 92.06 213 HIS A CA 1
ATOM 1605 C C . HIS A 1 213 ? -8.910 5.591 -0.100 1.00 92.06 213 HIS A C 1
ATOM 1607 O O . HIS A 1 213 ? -9.611 6.562 0.187 1.00 92.06 213 HIS A O 1
ATOM 1613 N N . LEU A 1 214 ? -7.661 5.712 -0.540 1.00 91.44 214 LEU A N 1
ATOM 1614 C CA . LEU A 1 214 ? -7.084 7.007 -0.870 1.00 91.44 214 LEU A CA 1
ATOM 1615 C C . LEU A 1 214 ? -7.475 7.368 -2.300 1.00 91.44 214 LEU A C 1
ATOM 1617 O O . LEU A 1 214 ? -6.965 6.794 -3.257 1.00 91.44 214 LEU A O 1
ATOM 1621 N N . ASP A 1 215 ? -8.365 8.344 -2.430 1.00 88.50 215 ASP A N 1
ATOM 1622 C CA . ASP A 1 215 ? -8.776 8.893 -3.715 1.00 88.50 215 ASP A CA 1
ATOM 1623 C C . ASP A 1 215 ? -8.153 10.277 -3.894 1.00 88.50 215 ASP A C 1
ATOM 1625 O O . ASP A 1 215 ? -8.438 11.214 -3.138 1.00 88.50 215 ASP A O 1
ATOM 1629 N N . ARG A 1 216 ? -7.281 10.397 -4.899 1.00 86.12 216 ARG A N 1
ATOM 1630 C CA . ARG A 1 216 ? -6.443 11.576 -5.164 1.00 86.12 216 ARG A CA 1
ATOM 1631 C C . ARG A 1 216 ? -5.543 11.898 -3.969 1.00 86.12 216 ARG A C 1
ATOM 1633 O O . ARG A 1 216 ? -4.427 11.408 -3.907 1.00 86.12 216 ARG A O 1
ATOM 1640 N N . ASN A 1 217 ? -6.037 12.709 -3.038 1.00 86.94 217 ASN A N 1
ATOM 1641 C CA . ASN A 1 217 ? -5.317 13.222 -1.871 1.00 86.94 217 ASN A CA 1
ATOM 1642 C C . ASN A 1 217 ? -6.180 13.153 -0.603 1.00 86.94 217 ASN A C 1
ATOM 1644 O O . ASN A 1 217 ? -5.931 13.888 0.352 1.00 86.94 217 ASN A O 1
ATOM 1648 N N . THR A 1 218 ? -7.229 12.333 -0.606 1.00 87.88 218 THR A N 1
ATOM 1649 C CA . THR A 1 218 ? -8.177 12.256 0.500 1.00 87.88 218 THR A CA 1
ATOM 1650 C C . THR A 1 218 ? -8.541 10.808 0.753 1.00 87.88 218 THR A C 1
ATOM 1652 O O . THR A 1 218 ? -8.998 10.095 -0.141 1.00 87.88 218 THR A O 1
ATOM 1655 N N . TRP A 1 219 ? -8.357 10.376 1.992 1.00 90.25 219 TRP A N 1
ATOM 1656 C CA . TRP A 1 219 ? -8.859 9.087 2.427 1.00 90.25 219 TRP A CA 1
ATOM 1657 C C . TRP A 1 219 ? -10.370 9.135 2.597 1.00 90.25 219 TRP A C 1
ATOM 1659 O O . TRP A 1 219 ? -10.920 10.023 3.251 1.00 90.25 219 TRP A O 1
ATOM 1669 N N . LYS A 1 220 ? -11.034 8.153 2.003 1.00 89.12 220 LYS A N 1
ATOM 1670 C CA . LYS A 1 220 ? -12.475 7.955 2.072 1.00 89.12 220 LYS A CA 1
ATOM 1671 C C . LYS A 1 220 ? -12.759 6.656 2.801 1.00 89.12 220 LYS A C 1
ATOM 1673 O O . LYS A 1 220 ? -12.150 5.630 2.499 1.00 89.12 220 LYS A O 1
ATOM 1678 N N . LYS A 1 221 ? -13.709 6.695 3.731 1.00 90.25 221 LYS A N 1
ATOM 1679 C CA . LYS A 1 221 ? -14.282 5.487 4.325 1.00 90.25 221 LYS A CA 1
ATOM 1680 C C . LYS A 1 221 ? -15.135 4.784 3.277 1.00 90.25 221 LYS A C 1
ATOM 1682 O O . LYS A 1 221 ? -15.959 5.426 2.627 1.00 90.25 221 LYS A O 1
ATOM 1687 N N . VAL A 1 222 ? -14.953 3.479 3.137 1.00 89.06 222 VAL A N 1
ATOM 1688 C CA . VAL A 1 222 ? -15.766 2.652 2.250 1.00 89.06 222 VAL A CA 1
ATOM 1689 C C . VAL A 1 222 ? -16.511 1.628 3.098 1.00 89.06 222 VAL A C 1
ATOM 1691 O O . VAL A 1 222 ? -15.894 0.984 3.949 1.00 89.06 222 VAL A O 1
ATOM 1694 N N . PRO A 1 223 ? -17.838 1.484 2.926 1.00 87.44 223 PRO A N 1
ATOM 1695 C CA . PRO A 1 223 ? -18.581 0.479 3.662 1.00 87.44 223 PRO A CA 1
ATOM 1696 C C . PRO A 1 223 ? -18.057 -0.911 3.307 1.00 87.44 223 PRO A C 1
ATOM 1698 O O . PRO A 1 223 ? -17.937 -1.276 2.133 1.00 87.44 223 PRO A O 1
ATOM 1701 N N . LEU A 1 224 ? -17.775 -1.695 4.342 1.00 87.81 224 LEU A N 1
ATOM 1702 C CA . LEU A 1 224 ? -17.584 -3.128 4.184 1.00 87.81 224 LEU A CA 1
ATOM 1703 C C . LEU A 1 224 ? -18.913 -3.772 3.733 1.00 87.81 224 LEU A C 1
ATOM 1705 O O . LEU A 1 224 ? -19.985 -3.185 3.927 1.00 87.81 224 LEU A O 1
ATOM 1709 N N . PRO A 1 225 ? -18.866 -4.944 3.081 1.00 82.31 225 PRO A N 1
ATOM 1710 C CA . PRO A 1 225 ? -20.069 -5.714 2.777 1.00 82.31 225 PRO A CA 1
ATOM 1711 C C . PRO A 1 225 ? -20.908 -5.997 4.032 1.00 82.31 225 PRO A C 1
ATOM 1713 O O . PRO A 1 225 ? -20.362 -6.133 5.122 1.00 82.31 225 PRO A O 1
ATOM 1716 N N . GLU A 1 226 ? -22.231 -6.093 3.891 1.00 83.00 226 GLU A N 1
ATOM 1717 C CA . GLU A 1 226 ? -23.132 -6.344 5.033 1.00 83.00 226 GLU A CA 1
ATOM 1718 C C . GLU A 1 226 ? -22.900 -7.719 5.671 1.00 83.00 226 GLU A C 1
ATOM 1720 O O . GLU A 1 226 ? -23.095 -7.898 6.869 1.00 83.00 226 GLU A O 1
ATOM 1725 N N . ASP A 1 227 ? -22.436 -8.682 4.877 1.00 79.88 227 ASP A N 1
ATOM 1726 C CA . ASP A 1 227 ? -22.067 -10.028 5.302 1.00 79.88 227 ASP A CA 1
ATOM 1727 C C . ASP A 1 227 ? -20.609 -10.136 5.779 1.00 79.88 227 ASP A C 1
ATOM 1729 O O . ASP A 1 227 ? -20.112 -11.242 6.009 1.00 79.88 227 ASP A O 1
ATOM 1733 N N . TRP A 1 228 ? -19.908 -9.010 5.946 1.00 84.00 228 TRP A N 1
ATOM 1734 C CA . TRP A 1 228 ? -18.545 -8.985 6.460 1.00 84.00 228 TRP A CA 1
ATOM 1735 C C . TRP A 1 228 ? -18.500 -9.439 7.923 1.00 84.00 228 TRP A C 1
ATOM 1737 O O . TRP A 1 228 ? -18.929 -8.723 8.826 1.00 84.00 228 TRP A O 1
ATOM 1747 N N . LYS A 1 229 ? -17.959 -10.639 8.164 1.00 77.25 229 LYS A N 1
ATOM 1748 C CA . LYS A 1 229 ? -17.920 -11.251 9.506 1.00 77.25 229 LYS A CA 1
ATOM 1749 C C . LYS A 1 229 ? -16.673 -10.939 10.331 1.00 77.25 229 LYS A C 1
ATOM 1751 O O . LYS A 1 229 ? -16.712 -11.156 11.532 1.00 77.25 229 LYS A O 1
ATOM 1756 N N . GLY A 1 230 ? -15.625 -10.421 9.699 1.00 63.56 230 GLY A N 1
ATOM 1757 C CA . GLY A 1 230 ? -14.390 -9.968 10.334 1.00 63.56 230 GLY A CA 1
ATOM 1758 C C . GLY A 1 230 ? -13.541 -11.008 11.089 1.00 63.56 230 GLY A C 1
ATOM 1759 O O . GLY A 1 230 ? -14.023 -11.965 11.686 1.00 63.56 230 GLY A O 1
ATOM 1760 N N . HIS A 1 231 ? -12.237 -10.725 11.063 1.00 69.31 231 HIS A N 1
ATOM 1761 C CA . HIS A 1 231 ? -11.108 -11.241 11.855 1.00 69.31 231 HIS A CA 1
ATOM 1762 C C . HIS A 1 231 ? -10.596 -12.687 11.743 1.00 69.31 231 HIS A C 1
ATOM 1764 O O . HIS A 1 231 ? -11.300 -13.671 11.559 1.00 69.31 231 HIS A O 1
ATOM 1770 N N . ALA A 1 232 ? -9.268 -12.762 11.918 1.00 61.69 232 ALA A N 1
ATOM 1771 C CA . ALA A 1 232 ? -8.336 -13.864 11.660 1.00 61.69 232 ALA A CA 1
ATOM 1772 C C . ALA A 1 232 ? -8.312 -14.365 10.203 1.00 61.69 232 ALA A C 1
ATOM 1774 O O . ALA A 1 232 ? -8.805 -15.442 9.899 1.00 61.69 232 ALA A O 1
ATOM 1775 N N . GLY A 1 233 ? -7.605 -13.633 9.331 1.00 68.62 233 GLY A N 1
ATOM 1776 C CA . GLY A 1 233 ? -7.364 -14.031 7.935 1.00 68.62 233 GLY A CA 1
ATOM 1777 C C . GLY A 1 233 ? -8.127 -13.203 6.902 1.00 68.62 233 GLY A C 1
ATOM 1778 O O 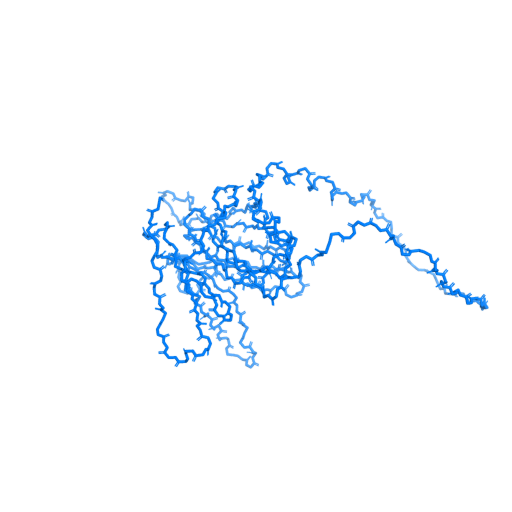. GLY A 1 233 ? -8.244 -13.625 5.754 1.00 68.62 233 GLY A O 1
ATOM 1779 N N . ALA A 1 234 ? -8.645 -12.041 7.298 1.00 80.44 234 ALA A N 1
ATOM 1780 C CA . ALA A 1 234 ? -9.203 -11.050 6.392 1.00 80.44 234 ALA A CA 1
ATOM 1781 C C . ALA A 1 234 ? -8.115 -10.399 5.526 1.00 80.44 234 ALA A C 1
ATOM 1783 O O . ALA A 1 234 ? -7.022 -10.086 6.002 1.00 80.44 234 ALA A O 1
ATOM 1784 N N . PHE A 1 235 ? -8.414 -10.184 4.248 1.00 81.25 235 PHE A N 1
ATOM 1785 C CA . PHE A 1 235 ? -7.560 -9.445 3.331 1.00 81.25 235 PHE A CA 1
ATOM 1786 C C . PHE A 1 235 ? -8.365 -8.777 2.215 1.00 81.25 235 PHE A C 1
ATOM 1788 O O . PHE A 1 235 ? -9.485 -9.169 1.890 1.00 81.25 235 PHE A O 1
ATOM 1795 N N . VAL A 1 236 ? -7.776 -7.750 1.611 1.00 81.62 236 VAL A N 1
ATOM 1796 C CA . VAL A 1 236 ? -8.336 -7.063 0.446 1.00 81.62 236 VAL A CA 1
ATOM 1797 C C . VAL A 1 236 ? -7.508 -7.432 -0.772 1.00 81.62 236 VAL A C 1
ATOM 1799 O O . VAL A 1 236 ? -6.282 -7.520 -0.715 1.00 81.62 236 VAL A O 1
ATOM 1802 N N . VAL A 1 237 ? -8.180 -7.649 -1.894 1.00 81.56 237 VAL A N 1
ATOM 1803 C CA . VAL A 1 237 ? -7.548 -7.803 -3.203 1.00 81.56 237 VAL A CA 1
ATOM 1804 C C . VAL A 1 237 ? -8.238 -6.894 -4.208 1.00 81.56 237 VAL A C 1
ATOM 1806 O O . VAL A 1 237 ? -9.433 -6.638 -4.111 1.00 81.56 237 VAL A O 1
ATOM 1809 N N . MET A 1 238 ? -7.493 -6.422 -5.202 1.00 79.44 238 MET A N 1
ATOM 1810 C CA . MET A 1 238 ? -8.090 -5.724 -6.337 1.00 79.44 238 MET A CA 1
ATOM 1811 C C . MET A 1 238 ? -8.440 -6.714 -7.436 1.00 79.44 238 MET A C 1
ATOM 1813 O O . MET A 1 238 ? -7.638 -7.605 -7.745 1.00 79.44 238 MET A O 1
ATOM 1817 N N . ALA A 1 239 ? -9.603 -6.511 -8.057 1.00 65.38 239 ALA A N 1
ATOM 1818 C CA . ALA A 1 239 ? -9.885 -7.115 -9.345 1.00 65.38 239 ALA A CA 1
ATOM 1819 C C . ALA A 1 239 ? -8.828 -6.635 -10.351 1.00 65.38 239 ALA A C 1
ATOM 1821 O O . ALA A 1 239 ? -8.261 -5.549 -10.205 1.00 65.38 239 ALA A O 1
ATOM 1822 N N . GLY A 1 240 ? -8.488 -7.481 -11.325 1.00 61.09 240 GLY A N 1
ATOM 1823 C CA . GLY A 1 240 ? -7.382 -7.246 -12.255 1.00 61.09 240 GLY A CA 1
ATOM 1824 C C . GLY A 1 240 ? -7.420 -5.881 -12.971 1.00 61.09 240 GLY A C 1
ATOM 1825 O O . GLY A 1 240 ? -8.392 -5.135 -12.879 1.00 61.09 240 GLY A O 1
ATOM 1826 N N . PRO A 1 241 ? -6.374 -5.543 -13.742 1.00 58.12 241 PRO A N 1
ATOM 1827 C CA . PRO A 1 241 ? -6.144 -4.190 -14.266 1.00 58.12 241 PRO A CA 1
ATOM 1828 C C . PRO A 1 241 ? -7.299 -3.590 -15.093 1.00 58.12 241 PRO A C 1
ATOM 1830 O O . PRO A 1 241 ? -7.405 -2.369 -15.167 1.00 58.12 241 PRO A O 1
ATOM 1833 N N . VAL A 1 242 ? -8.169 -4.424 -15.675 1.00 64.81 242 VAL A N 1
ATOM 1834 C CA . VAL A 1 242 ? -9.347 -4.004 -16.460 1.00 64.81 242 VAL A CA 1
ATOM 1835 C C . VAL A 1 242 ? -10.498 -3.510 -15.570 1.00 64.81 242 VAL A C 1
ATOM 1837 O O . VAL A 1 242 ? -11.256 -2.629 -15.961 1.00 64.81 242 VAL A O 1
ATOM 1840 N N . LEU A 1 243 ? -10.607 -4.028 -14.346 1.00 61.00 243 LEU A N 1
ATOM 1841 C CA . LEU A 1 243 ? -11.679 -3.734 -13.393 1.00 61.00 243 LEU A CA 1
ATOM 1842 C C . LEU A 1 243 ? -11.143 -2.901 -12.223 1.00 61.00 243 LEU A C 1
ATOM 1844 O O . LEU A 1 243 ? -11.402 -3.189 -11.061 1.00 61.00 243 LEU A O 1
ATOM 1848 N N . SER A 1 244 ? -10.369 -1.854 -12.523 1.00 58.59 244 SER A N 1
ATOM 1849 C CA . SER A 1 244 ? -9.582 -1.103 -11.532 1.00 58.59 244 SER A CA 1
ATOM 1850 C C . SER A 1 244 ? -10.388 -0.335 -10.473 1.00 58.59 244 SER A C 1
ATOM 1852 O O . SER A 1 244 ? -9.787 0.270 -9.585 1.00 58.59 244 SER A O 1
ATOM 1854 N N . HIS A 1 245 ? -11.715 -0.309 -10.598 1.00 63.19 245 HIS A N 1
ATOM 1855 C CA . HIS A 1 245 ? -12.660 0.269 -9.638 1.00 63.19 245 HIS A CA 1
ATOM 1856 C C . HIS A 1 245 ? -13.317 -0.793 -8.739 1.00 63.19 245 HIS A C 1
ATOM 1858 O O . HIS A 1 245 ? -14.019 -0.437 -7.799 1.00 63.19 245 HIS A O 1
ATOM 1864 N N . LEU A 1 246 ? -13.087 -2.083 -9.006 1.00 65.81 246 LEU A N 1
ATOM 1865 C CA . LEU A 1 246 ? -13.620 -3.183 -8.215 1.00 65.81 246 LEU A CA 1
ATOM 1866 C C . LEU A 1 246 ? -12.544 -3.717 -7.271 1.00 65.81 246 LEU A C 1
ATOM 1868 O O . LEU A 1 246 ? -11.446 -4.105 -7.680 1.00 65.81 246 LEU A O 1
ATOM 1872 N N . TYR A 1 247 ? -12.889 -3.759 -5.993 1.00 69.38 247 TYR A N 1
ATOM 1873 C CA . TYR A 1 247 ? -12.140 -4.471 -4.972 1.00 69.38 247 TYR A CA 1
ATOM 1874 C C . TYR A 1 247 ? -12.941 -5.697 -4.540 1.00 69.38 247 TYR A C 1
ATOM 1876 O O . TYR A 1 247 ? -14.171 -5.714 -4.602 1.00 69.38 247 TYR A O 1
ATOM 1884 N N . TRP A 1 248 ? -12.232 -6.716 -4.075 1.00 69.12 248 TRP A N 1
ATOM 1885 C CA . TRP A 1 248 ? -12.827 -7.841 -3.378 1.00 69.12 248 TRP A CA 1
ATOM 1886 C C . TRP A 1 248 ? -12.281 -7.874 -1.957 1.00 69.12 248 TRP A C 1
ATOM 1888 O O . TRP A 1 248 ? -11.069 -7.874 -1.726 1.00 69.12 248 TRP A O 1
ATOM 1898 N N . CYS A 1 249 ? -13.196 -7.902 -0.997 1.00 68.12 249 CYS A N 1
ATOM 1899 C CA . CYS A 1 249 ? -12.881 -8.206 0.387 1.00 68.12 249 CYS A CA 1
ATOM 1900 C C . CYS A 1 249 ? -13.019 -9.713 0.571 1.00 68.12 249 CYS A C 1
ATOM 1902 O O . CYS A 1 249 ? -14.063 -10.284 0.260 1.00 68.12 249 CYS A O 1
ATOM 1904 N N . VAL A 1 250 ? -11.968 -10.357 1.064 1.00 69.19 250 VAL A N 1
ATOM 1905 C CA . VAL A 1 250 ? -11.954 -11.796 1.306 1.00 69.19 250 VAL A CA 1
ATOM 1906 C C . VAL A 1 250 ? -11.702 -12.022 2.786 1.00 69.19 250 VAL A C 1
ATOM 1908 O O . VAL A 1 250 ? -10.761 -11.479 3.358 1.00 69.19 250 VAL A O 1
ATOM 1911 N N . CYS A 1 251 ? -12.544 -12.834 3.413 1.00 67.19 251 CYS A N 1
ATOM 1912 C CA . CYS A 1 251 ? -12.355 -13.266 4.788 1.00 67.19 251 CYS A CA 1
ATOM 1913 C C . CYS A 1 251 ? -12.138 -14.777 4.793 1.00 67.19 251 CYS A C 1
ATOM 1915 O O . CYS A 1 251 ? -13.045 -15.536 4.447 1.00 67.19 251 CYS A O 1
ATOM 1917 N N . CYS A 1 252 ? -10.938 -15.223 5.164 1.00 59.91 252 CYS A N 1
ATOM 1918 C CA . CYS A 1 252 ? -10.713 -16.633 5.456 1.00 59.91 252 CYS A CA 1
ATOM 1919 C C . CYS A 1 252 ? -11.216 -16.918 6.867 1.00 59.91 252 CYS A C 1
ATOM 1921 O O . CYS A 1 252 ? -10.573 -16.526 7.832 1.00 59.91 252 CYS A O 1
ATOM 1923 N N . ASP A 1 253 ? -12.340 -17.616 7.005 1.00 57.94 253 ASP A N 1
ATOM 1924 C CA . ASP A 1 253 ? -12.719 -18.151 8.310 1.00 57.94 253 ASP A CA 1
ATOM 1925 C C . ASP A 1 253 ? -11.720 -19.253 8.687 1.00 57.94 253 ASP A C 1
ATOM 1927 O O . ASP A 1 253 ? -11.632 -20.296 8.033 1.00 57.94 253 ASP A O 1
ATOM 1931 N N . ARG A 1 254 ? -10.945 -19.030 9.752 1.00 51.91 254 ARG A N 1
ATOM 1932 C CA . ARG A 1 254 ? -9.956 -19.992 10.261 1.00 51.91 254 ARG A CA 1
ATOM 1933 C C . ARG A 1 254 ? -10.579 -21.346 10.626 1.00 51.91 254 ARG A C 1
ATOM 1935 O O . ARG A 1 254 ? -9.858 -22.345 10.665 1.00 51.91 254 ARG A O 1
ATOM 1942 N N . LYS A 1 255 ? -11.892 -21.392 10.895 1.00 51.53 255 LYS A N 1
ATOM 1943 C CA . LYS A 1 255 ? -12.642 -22.627 11.170 1.00 51.53 255 LYS A CA 1
ATOM 1944 C C . LYS A 1 255 ? -12.995 -23.401 9.899 1.00 51.53 255 LYS A C 1
ATOM 1946 O O . LYS A 1 255 ? -13.246 -24.600 9.976 1.00 51.53 255 LYS A O 1
ATOM 1951 N N . LEU A 1 256 ? -12.952 -22.761 8.733 1.00 47.12 256 LEU A N 1
ATOM 1952 C CA . LEU A 1 256 ? -13.235 -23.370 7.437 1.00 47.12 256 LEU A CA 1
ATOM 1953 C C . LEU A 1 256 ? -11.932 -23.794 6.746 1.00 47.12 256 LEU A C 1
ATOM 1955 O O . LEU A 1 256 ? -11.554 -23.260 5.703 1.00 47.12 256 LEU A O 1
ATOM 1959 N N . ARG A 1 257 ? -11.230 -24.792 7.302 1.00 41.88 257 ARG A N 1
ATOM 1960 C CA . ARG A 1 257 ? -10.204 -25.508 6.524 1.00 41.88 257 ARG A CA 1
ATOM 1961 C C . ARG A 1 257 ? -10.900 -26.170 5.325 1.00 41.88 257 ARG A C 1
ATOM 1963 O O . ARG A 1 257 ? -11.558 -27.187 5.497 1.00 41.88 257 ARG A O 1
ATOM 1970 N N . GLY A 1 258 ? -10.770 -25.585 4.132 1.00 44.31 258 GLY A N 1
ATOM 1971 C CA . GLY A 1 258 ? -11.229 -26.189 2.873 1.00 44.31 258 GLY A CA 1
ATOM 1972 C C . GLY A 1 258 ? -12.358 -25.471 2.126 1.00 44.31 258 GLY A C 1
ATOM 1973 O O . GLY A 1 258 ? -12.821 -26.005 1.122 1.00 44.31 258 GLY A O 1
ATOM 1974 N N . VAL A 1 259 ? -12.800 -24.280 2.548 1.00 41.16 259 VAL A N 1
ATOM 1975 C CA . VAL A 1 259 ? -13.795 -23.509 1.777 1.00 41.16 259 VAL A CA 1
ATOM 1976 C C . VAL A 1 259 ? -13.090 -22.496 0.877 1.00 41.16 259 VAL A C 1
ATOM 1978 O O . VAL A 1 259 ? -12.266 -21.708 1.336 1.00 41.16 259 VAL A O 1
ATOM 1981 N N . ALA A 1 260 ? -13.407 -22.549 -0.419 1.00 46.34 260 ALA A N 1
ATOM 1982 C CA . ALA A 1 260 ? -12.870 -21.650 -1.434 1.00 46.34 260 ALA A CA 1
ATOM 1983 C C . ALA A 1 260 ? -13.141 -20.171 -1.081 1.00 46.34 260 ALA A C 1
ATOM 1985 O O . ALA A 1 260 ? -14.167 -19.879 -0.457 1.00 46.34 260 ALA A O 1
ATOM 1986 N N . PRO A 1 261 ? -12.261 -19.236 -1.495 1.00 47.22 261 PRO A N 1
ATOM 1987 C CA . PRO A 1 261 ? -12.491 -17.804 -1.337 1.00 47.22 261 PRO A CA 1
ATOM 1988 C C . PRO A 1 261 ? -13.895 -17.448 -1.831 1.00 47.22 261 PRO A C 1
ATOM 1990 O O . PRO A 1 261 ? -14.224 -17.688 -2.993 1.00 47.22 261 PRO A O 1
ATOM 1993 N N . ARG A 1 262 ? -14.744 -16.910 -0.951 1.00 50.59 262 ARG A N 1
ATOM 1994 C CA . ARG A 1 262 ? -16.051 -16.404 -1.371 1.00 50.59 262 ARG A CA 1
ATOM 1995 C C . ARG A 1 262 ? -15.852 -15.043 -2.017 1.00 50.59 262 ARG A C 1
ATOM 1997 O O . ARG A 1 262 ? -15.310 -14.128 -1.401 1.00 50.59 262 ARG A O 1
ATOM 2004 N N . GLU A 1 263 ? -16.277 -14.932 -3.268 1.00 49.62 263 GLU A N 1
ATOM 2005 C CA . GLU A 1 263 ? -16.316 -13.668 -3.987 1.00 49.62 263 GLU A CA 1
ATOM 2006 C C . GLU A 1 263 ? -17.452 -12.817 -3.411 1.00 49.62 263 GLU A C 1
ATOM 2008 O O . GLU A 1 263 ? -18.626 -13.078 -3.670 1.00 49.62 263 GLU A O 1
ATOM 2013 N N . ILE A 1 264 ? -17.114 -11.805 -2.612 1.00 51.12 264 ILE A N 1
ATOM 2014 C CA . ILE A 1 264 ? -18.091 -10.809 -2.175 1.00 51.12 264 ILE A CA 1
ATOM 2015 C C . ILE A 1 264 ? -18.068 -9.677 -3.204 1.00 51.12 264 ILE A C 1
ATOM 2017 O O . ILE A 1 264 ? -17.201 -8.801 -3.181 1.00 51.12 264 ILE A O 1
ATOM 2021 N N . ARG A 1 265 ? -18.993 -9.738 -4.169 1.00 47.59 265 ARG A N 1
ATOM 2022 C CA . ARG A 1 265 ? -19.202 -8.677 -5.164 1.00 47.59 265 ARG A CA 1
ATOM 2023 C C . ARG A 1 265 ? -20.022 -7.557 -4.534 1.00 47.59 265 ARG A C 1
ATOM 2025 O O . ARG A 1 265 ? -21.123 -7.813 -4.055 1.00 47.59 265 ARG A O 1
ATOM 2032 N N . LYS A 1 266 ? -19.556 -6.309 -4.623 1.00 51.47 266 LYS A N 1
ATOM 2033 C CA . LYS A 1 266 ? -20.439 -5.143 -4.484 1.00 51.47 266 LYS A CA 1
ATOM 2034 C C . LYS A 1 266 ? -20.412 -4.306 -5.761 1.00 51.47 266 LYS A C 1
ATOM 2036 O O . LYS A 1 266 ? -19.362 -4.148 -6.381 1.00 51.47 266 LYS A O 1
ATOM 2041 N N . GLN A 1 267 ? -21.604 -3.868 -6.169 1.00 40.62 267 GLN A N 1
ATOM 2042 C CA . GLN A 1 267 ? -21.876 -3.108 -7.388 1.00 40.62 267 GLN A CA 1
ATOM 2043 C C . GLN A 1 267 ? -21.126 -1.775 -7.389 1.00 40.62 267 GLN A C 1
ATOM 2045 O O . GLN A 1 267 ? -21.059 -1.096 -6.365 1.00 40.62 267 GLN A O 1
ATOM 2050 N N . ALA A 1 268 ? -20.588 -1.424 -8.558 1.00 33.81 268 ALA A N 1
ATOM 2051 C CA . ALA A 1 268 ? -20.070 -0.097 -8.843 1.00 33.81 268 ALA A CA 1
ATOM 2052 C C . ALA A 1 268 ? -21.162 0.947 -8.558 1.00 33.81 268 ALA A C 1
ATOM 2054 O O . ALA A 1 268 ? -22.256 0.857 -9.118 1.00 33.81 268 ALA A O 1
ATOM 2055 N N . GLY A 1 269 ? -20.861 1.879 -7.654 1.00 34.03 269 GLY A N 1
ATOM 2056 C CA . GLY A 1 269 ? -21.576 3.145 -7.507 1.00 34.03 269 GLY A CA 1
ATOM 2057 C C . GLY A 1 269 ? -20.857 4.235 -8.281 1.00 34.03 269 GLY A C 1
ATOM 2058 O O . GLY A 1 269 ? -19.605 4.173 -8.326 1.00 34.03 269 GLY A O 1
#

pLDDT: mean 71.66, std 21.55, range [29.81, 95.94]